Protein AF-A0A7S0KQ51-F1 (afdb_monomer)

Nearest PDB structures (foldseek):
  7w9t-assembly1_A  TM=5.229E-01  e=3.421E-06  Homo sapiens
  7w9k-assembly1_A  TM=4.563E-01  e=2.219E-06  Homo sapiens
  7w9l-assembly1_A  TM=5.001E-01  e=2.325E-05  Homo sapiens
  7w9p-assembly1_A  TM=4.535E-01  e=1.707E-05  Homo sapiens
  7w9m-assembly1_A  TM=4.329E-01  e=9.784E-06  Homo sapiens

Sequence (281 aa):
MWNGIMHDCMVYQKCYEIQVGPYAGTYVDGGDPLLDGLRLGEDGYEDRCTPSYIGTIAYFVLFILICGFVMLNLVIAVILDNFQSYSGNVDLPISEEDFTHFALEWGRIDRTGSYYIAVEKLPKLLKRLSAPLGVKNLPKGMIKRSLILTLFTCNVTVEEGKVHFSSVLKALAARLDGIEPPPDPPIRRKRRGSVGSVISEAEEEELFGPLGEEDKVKHLFAAIHVQSAWRRKEAMRQVQLAKIRARKHKGNKVSEDAERRLLKSTSMTSDRSSASHASSA

Mean predicted aligned error: 17.67 Å

InterPro domains:
  IPR005821 Ion transport domain [PF00520] (40-86)
  IPR050599 Voltage-dependent calcium channel alpha-1 subunit [PTHR45628] (2-277)

pLDDT: mean 77.87, std 17.61, range [32.59, 96.31]

Solvent-accessible surface area (backbone atoms only — not comparable to full-atom values): 16512 Å² total; per-residue (Å²): 113,68,69,55,56,54,52,72,54,53,32,79,65,45,26,36,34,28,70,46,75,99,56,44,80,41,61,37,49,94,86,41,76,89,53,67,93,53,41,79,71,76,79,19,29,40,85,64,50,40,95,41,61,67,57,47,53,51,49,55,53,50,49,51,52,52,52,48,49,54,51,49,52,50,50,50,50,55,49,48,54,51,46,50,61,54,44,67,72,66,78,53,94,64,55,75,66,53,56,53,50,49,54,54,57,46,42,73,74,33,78,80,72,73,54,52,43,52,53,84,49,48,69,60,49,34,49,70,30,47,64,83,78,24,36,48,75,49,61,78,88,46,31,64,59,52,51,49,52,49,44,56,68,29,76,28,67,41,60,94,62,21,35,46,52,67,49,51,53,50,31,48,51,32,62,70,70,69,52,73,73,78,75,77,75,77,82,75,79,76,71,91,74,80,89,88,82,86,84,54,89,74,53,64,72,64,70,77,66,83,86,71,87,77,49,33,44,24,58,56,53,48,50,53,51,53,51,53,52,50,54,50,52,50,52,51,49,51,52,50,51,50,52,52,51,52,52,50,52,54,50,52,51,53,52,54,54,50,51,51,52,53,55,55,54,56,51,60,56,51,60,60,64,67,64,74,76,79,84,86,131

Foldseek 3Di:
DLVVVLVLLQDAAQQKAFCDDPRHRGGHHPPPPQQPPADEPPRGIDGRHRPDNVVSVCVSVVVCVVVVVVVVVVVVVVVVVVCCVVCLVPQAQAHPVQVVQLVVLVCVQVVPPPQKDQLVCVLVSQCSGDPPLHQVPPDPVCRVVVSLVLLQQQFFFQDPRMTGNVSSVVSSRCVRNVNDDPPDPPPPPPDDDDDDDDDDPVCVVVVPDDDDPGDTSNNVSVCVVVVVVVVVVVVVVVVVVVVVVVVVVVVVVVVVVVVVVVVVVVVVVVVVVVVVPPPDD

Radius of gyration: 50.41 Å; Cα contacts (8 Å, |Δi|>4): 213; chains: 1; bounding box: 96×51×181 Å

Organism: Micromonas pusilla (NCBI:txid38833)

Secondary structure (DSSP, 8-state):
-HHHHHHHT---SS-EEE-SSTTTT-EE-TT-GGGTTPPBTTTSEEE---S-HHHHHHHHHHHHHHHHHHHHHHHHHHHHHHHHHHHTTTS-SS-HHHHHHHHHHHHTT-TT--SEEEGGGHHHHHHHSPTTTSSTTS-HHHHHHHHHHHHHH---B-BTTEEEHHHHHHHHHHHHTT-PPPPPPP--------------TTSSSSTT-------BHHHHHHHHHHHHHHHHHHHHHHHHHHHHHHHHHHHHHHHHHHHHHHHHHHHHHHHHHHGGGS---

Structure (mmCIF, N/CA/C/O backbone):
data_AF-A0A7S0KQ51-F1
#
_entry.id   AF-A0A7S0KQ51-F1
#
loop_
_atom_site.group_PDB
_atom_site.id
_atom_site.type_symbol
_atom_site.label_atom_id
_atom_site.label_alt_id
_atom_site.label_comp_id
_atom_site.label_asym_id
_atom_site.label_entity_id
_atom_site.label_seq_id
_atom_site.pdbx_PDB_ins_code
_atom_site.Cartn_x
_atom_site.Cartn_y
_atom_site.Cartn_z
_atom_site.occupancy
_atom_site.B_iso_or_equiv
_atom_site.auth_seq_id
_atom_site.auth_comp_id
_atom_site.auth_asym_id
_atom_site.auth_atom_id
_atom_site.pdbx_PDB_model_num
ATOM 1 N N . MET A 1 1 ? 34.271 -3.424 -25.958 1.00 73.12 1 MET A N 1
ATOM 2 C CA . MET A 1 1 ? 33.718 -4.025 -27.191 1.00 73.12 1 MET A CA 1
ATOM 3 C C . MET A 1 1 ? 32.997 -2.986 -28.058 1.00 73.12 1 MET A C 1
ATOM 5 O O . MET A 1 1 ? 33.343 -2.893 -29.222 1.00 73.12 1 MET A O 1
ATOM 9 N N . TRP A 1 2 ? 32.113 -2.130 -27.512 1.00 82.25 2 TRP A N 1
ATOM 10 C CA . TRP A 1 2 ? 31.422 -1.076 -28.293 1.00 82.25 2 TRP A CA 1
ATOM 11 C C . TRP A 1 2 ? 32.352 -0.013 -28.916 1.00 82.25 2 TRP A C 1
ATOM 13 O O . TRP A 1 2 ? 32.151 0.363 -30.063 1.00 82.25 2 TRP A O 1
ATOM 23 N N . ASN A 1 3 ? 33.411 0.401 -28.204 1.00 84.56 3 ASN A N 1
ATOM 24 C CA . ASN A 1 3 ? 34.424 1.328 -28.734 1.00 84.56 3 ASN A CA 1
ATOM 25 C C . ASN A 1 3 ? 35.125 0.801 -29.994 1.00 84.56 3 ASN A C 1
ATOM 27 O O . ASN A 1 3 ? 35.480 1.597 -30.852 1.00 84.56 3 ASN A O 1
ATOM 31 N N . GLY A 1 4 ? 35.328 -0.520 -30.095 1.00 87.06 4 GLY A N 1
ATOM 32 C CA . GLY A 1 4 ? 35.954 -1.140 -31.267 1.00 87.06 4 GLY A CA 1
ATOM 33 C C . GLY A 1 4 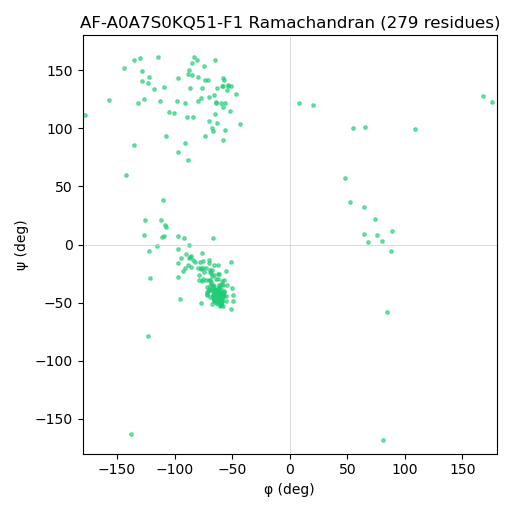? 35.048 -1.022 -32.485 1.00 87.06 4 GLY A C 1
ATOM 34 O O . GLY A 1 4 ? 35.443 -0.434 -33.476 1.00 87.06 4 GLY A O 1
ATOM 35 N N . ILE A 1 5 ? 33.785 -1.430 -32.341 1.00 87.56 5 ILE A N 1
ATOM 36 C CA . ILE A 1 5 ? 32.778 -1.316 -33.406 1.00 87.56 5 ILE A CA 1
ATOM 37 C C . ILE A 1 5 ? 32.580 0.145 -33.829 1.00 87.56 5 ILE A C 1
ATOM 39 O O . ILE A 1 5 ? 32.500 0.436 -35.015 1.00 87.56 5 ILE A O 1
ATOM 43 N N . MET A 1 6 ? 32.538 1.082 -32.877 1.00 87.94 6 MET A N 1
ATOM 44 C CA . MET A 1 6 ? 32.454 2.507 -33.204 1.00 87.94 6 MET A CA 1
ATOM 45 C C . MET A 1 6 ? 33.661 2.952 -34.041 1.00 87.94 6 MET A C 1
ATOM 47 O O . MET A 1 6 ? 33.483 3.679 -35.008 1.00 87.94 6 MET A O 1
ATOM 51 N N . HIS A 1 7 ? 34.872 2.511 -33.695 1.00 85.75 7 HIS A N 1
ATOM 52 C CA . HIS A 1 7 ? 36.087 2.852 -34.432 1.00 85.75 7 HIS A CA 1
ATOM 53 C C . HIS A 1 7 ? 36.130 2.206 -35.826 1.00 85.75 7 HIS A C 1
ATOM 55 O O . HIS A 1 7 ? 36.500 2.873 -36.789 1.00 85.75 7 HIS A O 1
ATOM 61 N N . ASP A 1 8 ? 35.676 0.959 -35.947 1.00 86.56 8 ASP A N 1
ATOM 62 C CA . ASP A 1 8 ? 35.568 0.234 -37.219 1.00 86.56 8 ASP A CA 1
ATOM 63 C C . ASP A 1 8 ? 34.499 0.848 -38.140 1.00 86.56 8 ASP A C 1
ATOM 65 O O . ASP A 1 8 ? 34.602 0.777 -39.360 1.00 86.56 8 ASP A O 1
ATOM 69 N N . CYS A 1 9 ? 33.484 1.506 -37.571 1.00 87.12 9 CYS A N 1
ATOM 70 C CA . CYS A 1 9 ? 32.482 2.263 -38.320 1.00 87.12 9 CYS A CA 1
ATOM 71 C C . CYS A 1 9 ? 32.881 3.727 -38.590 1.00 87.12 9 CYS A C 1
ATOM 73 O O . CYS A 1 9 ? 32.103 4.445 -39.214 1.00 87.12 9 CYS A O 1
ATOM 75 N N . MET A 1 10 ? 34.049 4.197 -38.134 1.00 85.69 10 MET A N 1
ATOM 76 C CA . MET A 1 10 ? 34.548 5.572 -38.319 1.00 85.69 10 MET A CA 1
ATOM 77 C C . MET A 1 10 ? 35.743 5.630 -39.287 1.00 85.69 10 MET A C 1
ATOM 79 O O . MET A 1 10 ? 36.685 6.397 -39.079 1.00 85.69 10 MET A O 1
ATOM 83 N N . VAL A 1 11 ? 35.725 4.830 -40.353 1.00 86.75 11 VAL A N 1
ATOM 84 C CA . VAL A 1 11 ? 36.795 4.808 -41.357 1.00 86.75 11 VAL A CA 1
ATOM 85 C C . VAL A 1 11 ? 36.487 5.830 -42.454 1.00 86.75 11 VAL A C 1
ATOM 87 O O . VAL A 1 11 ? 35.564 5.668 -43.246 1.00 86.75 11 VAL A O 1
ATOM 90 N N . TYR A 1 12 ? 37.267 6.911 -42.488 1.00 84.00 12 TYR A N 1
ATOM 91 C CA . TYR A 1 12 ? 37.133 8.005 -43.466 1.00 84.00 12 TYR A CA 1
ATOM 92 C C . TYR A 1 12 ? 38.409 8.253 -44.283 1.00 84.00 12 TYR A C 1
ATOM 94 O O . TYR A 1 12 ? 38.409 9.085 -45.185 1.00 84.00 12 TYR A O 1
ATOM 102 N N . GLN A 1 13 ? 39.495 7.553 -43.954 1.00 86.44 13 GLN A N 1
ATOM 103 C CA . GLN A 1 13 ? 40.743 7.534 -44.715 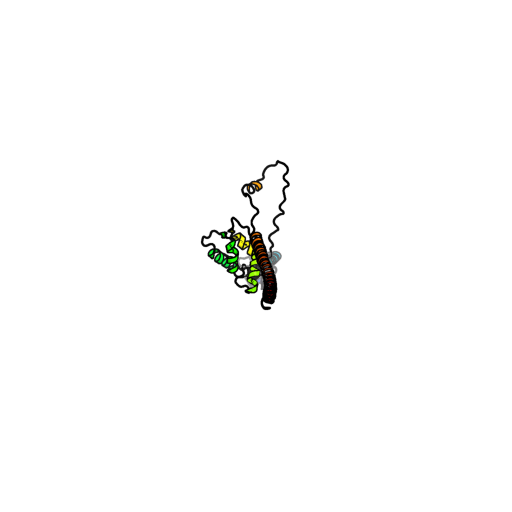1.00 86.44 13 GLN A CA 1
ATOM 104 C C . GLN A 1 13 ? 41.036 6.097 -45.106 1.00 86.44 13 GLN A C 1
ATOM 106 O O . GLN A 1 13 ? 40.773 5.189 -44.317 1.00 86.44 13 GLN A O 1
ATOM 111 N N . LYS A 1 14 ? 41.600 5.907 -46.296 1.00 88.75 14 LYS A N 1
ATOM 112 C CA . LYS A 1 14 ? 41.933 4.605 -46.874 1.00 88.75 14 LYS A CA 1
ATOM 113 C C . LYS A 1 14 ? 40.757 3.642 -46.762 1.00 88.75 14 LYS A C 1
ATOM 115 O O . LYS A 1 14 ? 40.842 2.607 -46.114 1.00 88.75 14 LYS A O 1
ATOM 120 N N . CYS A 1 15 ? 39.625 4.045 -47.321 1.00 89.69 15 CYS A N 1
ATOM 121 C CA . CYS A 1 15 ? 38.361 3.326 -47.189 1.00 89.69 15 CYS A CA 1
ATOM 122 C C . CYS A 1 15 ? 37.835 2.759 -48.510 1.00 89.69 15 CYS A C 1
ATOM 124 O O . CYS A 1 15 ? 36.827 2.059 -48.503 1.00 89.69 15 CYS A O 1
ATOM 126 N N . TYR A 1 16 ? 38.537 2.992 -49.620 1.00 91.19 16 TYR A N 1
ATOM 127 C CA . TYR A 1 16 ? 38.273 2.305 -50.878 1.00 91.19 16 TYR A CA 1
ATOM 128 C C . TYR A 1 16 ? 39.133 1.047 -50.959 1.00 91.19 16 TYR A C 1
ATOM 130 O O . TYR A 1 16 ? 40.360 1.131 -50.884 1.00 91.19 16 TYR A O 1
ATOM 138 N N . GLU A 1 17 ? 38.494 -0.110 -51.099 1.00 92.19 17 GLU A N 1
ATOM 139 C CA . GLU A 1 17 ? 39.169 -1.404 -51.207 1.00 92.19 17 GLU A CA 1
ATOM 140 C C . GLU A 1 17 ? 39.285 -1.816 -52.674 1.00 92.19 17 GLU A C 1
ATOM 142 O O . GLU A 1 17 ? 38.276 -1.936 -53.371 1.00 92.19 17 GLU A O 1
ATOM 147 N N . ILE A 1 18 ? 40.505 -2.068 -53.148 1.00 91.69 18 ILE A N 1
ATOM 148 C CA . ILE A 1 18 ? 40.739 -2.577 -54.504 1.00 91.69 18 ILE A CA 1
ATOM 149 C C . ILE A 1 18 ? 40.415 -4.075 -54.535 1.00 91.69 18 ILE A C 1
ATOM 151 O O . ILE A 1 18 ? 40.974 -4.845 -53.756 1.00 91.69 18 ILE A O 1
ATOM 155 N N . GLN A 1 19 ? 39.547 -4.505 -55.453 1.00 91.75 19 GLN A N 1
ATOM 156 C CA . GLN A 1 19 ? 39.079 -5.898 -55.533 1.00 91.75 19 GLN A CA 1
ATOM 157 C C . GLN A 1 19 ? 39.848 -6.745 -56.561 1.00 91.75 19 GLN A C 1
ATOM 159 O O . GLN A 1 19 ? 39.779 -7.972 -56.528 1.00 91.75 19 GLN A O 1
ATOM 164 N N . VAL A 1 20 ? 40.599 -6.118 -57.475 1.00 87.25 20 VAL A N 1
ATOM 165 C CA . VAL A 1 20 ? 41.242 -6.806 -58.609 1.00 87.25 20 VAL A CA 1
ATOM 166 C C . VAL A 1 20 ? 42.693 -6.380 -58.839 1.00 87.25 20 VAL A C 1
ATOM 168 O O . VAL A 1 20 ? 43.126 -5.295 -58.460 1.00 87.25 20 VAL A O 1
ATOM 171 N N . GLY A 1 21 ? 43.454 -7.238 -59.521 1.00 86.31 21 GLY A N 1
ATOM 172 C CA . GLY A 1 21 ? 44.831 -6.951 -59.924 1.00 86.31 21 GLY A CA 1
ATOM 173 C C . GLY A 1 21 ? 45.874 -7.162 -58.813 1.00 86.31 21 GLY A C 1
ATOM 174 O O . GLY A 1 21 ? 45.585 -7.770 -57.784 1.00 86.31 21 GLY A O 1
ATOM 175 N N . PRO A 1 22 ? 47.120 -6.694 -59.016 1.00 87.19 22 PRO A N 1
ATOM 176 C CA . PRO A 1 22 ? 48.239 -6.941 -58.097 1.00 87.19 22 PRO A CA 1
ATOM 177 C C . PRO A 1 22 ? 48.122 -6.204 -56.752 1.00 87.19 22 PRO A C 1
ATOM 179 O O . PRO A 1 22 ? 48.860 -6.522 -55.824 1.00 87.19 22 PRO A O 1
ATOM 182 N N . TYR A 1 23 ? 47.203 -5.240 -56.648 1.00 87.62 23 TYR A N 1
ATOM 183 C CA . TYR A 1 23 ? 46.934 -4.447 -55.445 1.00 87.62 23 TYR A CA 1
ATOM 184 C C . TYR A 1 23 ? 45.607 -4.835 -54.768 1.00 87.62 23 TYR A C 1
ATOM 186 O O . TYR A 1 23 ? 45.107 -4.095 -53.922 1.00 87.62 23 TYR A O 1
ATOM 194 N N . ALA A 1 24 ? 45.020 -5.982 -55.124 1.00 90.00 24 ALA A N 1
ATOM 195 C CA . ALA A 1 24 ? 43.788 -6.459 -54.504 1.00 90.00 24 ALA A CA 1
ATOM 196 C C . ALA A 1 24 ? 43.939 -6.623 -52.976 1.00 90.00 24 ALA A C 1
ATOM 198 O O . ALA A 1 24 ? 44.954 -7.127 -52.491 1.00 90.00 24 ALA A O 1
ATOM 199 N N . GLY A 1 25 ? 42.931 -6.179 -52.222 1.00 87.56 25 GLY A N 1
ATOM 200 C CA . GLY A 1 25 ? 42.922 -6.154 -50.755 1.00 87.56 25 GLY A CA 1
ATOM 201 C C . GLY A 1 25 ? 43.670 -4.973 -50.127 1.00 87.56 25 GLY A C 1
ATOM 202 O O . GLY A 1 25 ? 43.779 -4.897 -48.902 1.00 87.56 25 GLY A O 1
ATOM 203 N N . THR A 1 26 ? 44.205 -4.049 -50.933 1.00 91.31 26 THR A N 1
ATOM 204 C CA . THR A 1 26 ? 44.766 -2.791 -50.424 1.00 91.31 26 THR A CA 1
ATOM 205 C C . THR A 1 26 ? 43.692 -1.712 -50.309 1.00 91.31 26 THR A C 1
ATOM 207 O O . THR A 1 26 ? 42.712 -1.694 -51.056 1.00 91.31 26 THR A O 1
ATOM 210 N N . TYR A 1 27 ? 43.902 -0.815 -49.348 1.00 92.25 27 TYR A N 1
ATOM 211 C CA . TYR A 1 27 ? 42.983 0.256 -48.989 1.00 92.25 27 TYR A CA 1
ATOM 212 C C . TYR A 1 27 ? 43.601 1.610 -49.334 1.00 92.25 27 TYR A C 1
ATOM 214 O O . TYR A 1 27 ? 44.698 1.933 -48.861 1.00 92.25 27 TYR A O 1
ATOM 222 N N . VAL A 1 28 ? 42.895 2.399 -50.140 1.00 91.88 28 VAL A N 1
ATOM 223 C CA . VAL A 1 28 ? 43.375 3.677 -50.687 1.00 91.88 28 VAL A CA 1
ATOM 224 C C . VAL A 1 28 ? 42.365 4.805 -50.465 1.00 91.88 28 VAL A C 1
ATOM 226 O O . VAL A 1 28 ? 41.195 4.570 -50.142 1.00 91.88 28 VAL A O 1
ATOM 229 N N . ASP A 1 29 ? 42.843 6.046 -50.546 1.00 91.12 29 ASP A N 1
ATOM 230 C CA . ASP A 1 29 ? 42.017 7.245 -50.394 1.00 91.12 29 ASP A CA 1
ATOM 231 C C . ASP A 1 29 ? 41.257 7.573 -51.691 1.00 91.12 29 ASP A C 1
ATOM 233 O O . ASP A 1 29 ? 41.636 7.164 -52.790 1.00 91.12 29 ASP A O 1
ATOM 237 N N . GLY A 1 30 ? 40.168 8.334 -51.572 1.00 87.00 30 GLY A N 1
ATOM 238 C CA . GLY A 1 30 ? 39.408 8.785 -52.738 1.00 87.00 30 GLY A CA 1
ATOM 239 C C . GLY A 1 30 ? 40.247 9.713 -53.615 1.00 87.00 30 GLY A C 1
ATOM 240 O O . GLY A 1 30 ? 40.716 10.747 -53.143 1.00 87.00 30 GLY A O 1
ATOM 241 N N . GLY A 1 31 ? 40.415 9.354 -54.890 1.00 84.62 31 GLY A N 1
ATOM 242 C CA . GLY A 1 31 ? 41.252 10.096 -55.840 1.00 84.62 31 GLY A CA 1
ATOM 243 C C . GLY A 1 31 ? 42.723 9.667 -55.873 1.00 84.62 31 GLY A C 1
ATOM 244 O O . GLY A 1 31 ? 43.537 10.372 -56.467 1.00 84.62 31 GLY A O 1
ATOM 245 N N . ASP A 1 32 ? 43.078 8.541 -55.247 1.00 89.81 32 ASP A N 1
ATOM 246 C CA . ASP A 1 32 ? 44.392 7.920 -55.425 1.00 89.81 32 ASP A CA 1
ATOM 247 C C . ASP A 1 32 ? 44.588 7.481 -56.896 1.00 89.81 32 ASP A C 1
ATOM 249 O O . ASP A 1 32 ? 43.682 6.854 -57.454 1.00 89.81 32 ASP A O 1
ATOM 253 N N . PRO A 1 33 ? 45.747 7.752 -57.534 1.00 89.62 33 PRO A N 1
ATOM 254 C CA . PRO A 1 33 ? 46.039 7.302 -58.899 1.00 89.62 33 PRO A CA 1
ATOM 255 C C . PRO A 1 33 ? 45.903 5.787 -59.111 1.00 89.62 33 PRO A C 1
ATOM 257 O O . PRO A 1 33 ? 45.702 5.337 -60.235 1.00 89.62 33 PRO A O 1
ATOM 260 N N . LEU A 1 34 ? 46.002 4.980 -58.050 1.00 86.56 34 LEU A N 1
ATOM 261 C CA . LEU A 1 34 ? 45.767 3.532 -58.109 1.00 86.56 34 LEU A CA 1
ATOM 262 C C . LEU A 1 34 ? 44.311 3.164 -58.440 1.00 86.56 34 LEU A C 1
ATOM 264 O O . LEU A 1 34 ? 44.053 2.032 -58.848 1.00 86.56 34 LEU A O 1
ATOM 268 N N . LEU A 1 35 ? 43.370 4.098 -58.276 1.00 86.25 35 LEU A N 1
ATOM 269 C CA . LEU A 1 35 ? 41.965 3.936 -58.655 1.00 86.25 35 LEU A CA 1
ATOM 270 C C . LEU A 1 35 ? 41.698 4.322 -60.120 1.00 86.25 35 LEU A C 1
ATOM 272 O O . LEU A 1 35 ? 40.623 4.012 -60.641 1.00 86.25 35 LEU A O 1
ATOM 276 N N . ASP A 1 36 ? 42.650 4.967 -60.806 1.00 87.50 36 ASP A N 1
ATOM 277 C CA . ASP A 1 36 ? 42.464 5.416 -62.186 1.00 87.50 36 ASP A CA 1
ATOM 278 C C . ASP A 1 36 ? 42.266 4.223 -63.134 1.00 87.50 36 ASP A C 1
ATOM 280 O O . ASP A 1 36 ? 43.106 3.332 -63.265 1.00 87.50 36 ASP A O 1
ATOM 284 N N . GLY A 1 37 ? 41.129 4.213 -63.832 1.00 83.25 37 GLY A N 1
ATOM 285 C CA . GLY A 1 37 ? 40.758 3.147 -64.767 1.00 83.25 37 GLY A CA 1
ATOM 286 C C . GLY A 1 37 ? 40.014 1.960 -64.141 1.00 83.25 37 GLY A C 1
ATOM 287 O O . GLY A 1 37 ? 39.524 1.115 -64.892 1.00 83.25 37 GLY A O 1
ATOM 288 N N . LEU A 1 38 ? 39.860 1.911 -62.812 1.00 84.88 38 LEU A N 1
ATOM 289 C CA . LEU A 1 38 ? 39.004 0.940 -62.122 1.00 84.88 38 LEU A CA 1
ATOM 290 C C . LEU A 1 38 ? 37.565 1.470 -61.989 1.00 84.88 38 LEU A C 1
ATOM 292 O O . LEU A 1 38 ? 37.332 2.671 -61.857 1.00 84.88 38 LEU A O 1
ATOM 296 N N . ARG A 1 39 ? 36.575 0.569 -62.033 1.00 84.25 39 ARG A N 1
ATOM 297 C CA . ARG A 1 39 ? 35.151 0.905 -61.853 1.00 84.25 39 ARG A CA 1
ATOM 298 C C . ARG A 1 39 ? 34.696 0.652 -60.415 1.00 84.25 39 ARG A C 1
ATOM 300 O O . ARG A 1 39 ? 35.103 -0.326 -59.795 1.00 84.25 39 ARG A O 1
ATOM 307 N N . LEU A 1 40 ? 33.823 1.519 -59.905 1.00 84.31 40 LEU A N 1
ATOM 308 C CA . LEU A 1 40 ? 33.194 1.338 -58.598 1.00 84.31 40 LEU A CA 1
ATOM 309 C C . LEU A 1 40 ? 32.192 0.167 -58.652 1.00 84.31 40 LEU A C 1
ATOM 311 O O . LEU A 1 40 ? 31.293 0.166 -59.493 1.00 84.31 40 LEU A O 1
ATOM 315 N N . GLY A 1 41 ? 32.327 -0.799 -57.743 1.00 79.31 41 GLY A N 1
ATOM 316 C CA . GLY A 1 41 ? 31.378 -1.901 -57.537 1.00 79.31 41 GLY A CA 1
ATOM 317 C C . GLY A 1 41 ? 31.567 -3.119 -58.451 1.00 79.31 41 GLY A C 1
ATOM 318 O O . GLY A 1 41 ? 31.778 -4.217 -57.947 1.00 79.31 41 GLY A O 1
ATOM 319 N N . GLU A 1 42 ? 31.506 -2.952 -59.774 1.00 70.31 42 GLU A N 1
ATOM 320 C CA . GLU A 1 42 ? 31.661 -4.058 -60.742 1.00 70.31 42 GLU A CA 1
ATOM 321 C C . GLU A 1 42 ? 33.133 -4.222 -61.156 1.00 70.31 42 GLU A C 1
ATOM 323 O O . GLU A 1 42 ? 33.593 -3.656 -62.149 1.00 70.31 42 GLU A O 1
ATOM 328 N N . ASP A 1 43 ? 33.864 -5.008 -60.362 1.00 71.31 43 ASP A N 1
ATOM 329 C CA . ASP A 1 43 ? 35.192 -5.563 -60.669 1.00 71.31 43 ASP A CA 1
ATOM 330 C C . ASP A 1 43 ? 36.379 -4.584 -60.611 1.00 71.31 43 ASP A C 1
ATOM 332 O O . ASP A 1 43 ? 37.420 -4.839 -61.212 1.00 71.31 43 ASP A O 1
ATOM 336 N N . GLY A 1 44 ? 36.265 -3.467 -59.886 1.00 85.19 44 GLY A N 1
ATOM 337 C CA . GLY A 1 44 ? 37.370 -2.520 -59.685 1.00 85.19 44 GLY A CA 1
ATOM 338 C C . GLY A 1 44 ? 37.693 -2.271 -58.216 1.00 85.19 44 GLY A C 1
ATOM 339 O O . GLY A 1 44 ? 38.662 -2.815 -57.682 1.00 85.19 44 GLY A O 1
ATOM 340 N N . TYR A 1 45 ? 36.886 -1.436 -57.565 1.00 89.25 45 TYR A N 1
ATOM 341 C CA . TYR A 1 45 ? 37.041 -1.104 -56.149 1.00 89.25 45 TYR A CA 1
ATOM 342 C C . TYR A 1 45 ? 35.686 -0.911 -55.451 1.00 89.25 45 TYR A C 1
ATOM 344 O O . TYR A 1 45 ? 34.695 -0.542 -56.085 1.00 89.25 45 TYR A O 1
ATOM 352 N N . GLU A 1 46 ? 35.638 -1.180 -54.146 1.00 90.81 46 GLU A N 1
ATOM 353 C CA . GLU A 1 46 ? 34.443 -1.062 -53.301 1.00 90.81 46 GLU A CA 1
ATOM 354 C C . GLU A 1 46 ? 34.588 0.124 -52.337 1.00 90.81 46 GLU A C 1
ATOM 356 O O . GLU A 1 46 ? 35.645 0.320 -51.734 1.00 90.81 46 GLU A O 1
ATOM 361 N N . ASP A 1 47 ? 33.528 0.921 -52.191 1.00 89.69 47 ASP A N 1
ATOM 362 C CA . ASP A 1 47 ? 33.465 2.013 -51.217 1.00 89.69 47 ASP A CA 1
ATOM 363 C C . ASP A 1 47 ? 33.042 1.464 -49.849 1.00 89.69 47 ASP A C 1
ATOM 365 O O . ASP A 1 47 ? 31.895 1.054 -49.655 1.00 89.69 47 ASP A O 1
ATOM 369 N N . ARG A 1 48 ? 33.982 1.446 -48.898 1.00 88.62 48 ARG A N 1
ATOM 370 C CA . ARG A 1 48 ? 33.731 1.116 -47.489 1.00 88.62 48 ARG A CA 1
ATOM 371 C C . ARG A 1 48 ? 33.833 2.345 -46.581 1.00 88.62 48 ARG A C 1
ATOM 373 O O . ARG A 1 48 ? 33.990 2.202 -45.368 1.00 88.62 48 ARG A O 1
ATOM 380 N N . CYS A 1 49 ? 33.779 3.552 -47.141 1.00 88.56 49 CYS A N 1
ATOM 381 C CA . CYS A 1 49 ? 33.883 4.790 -46.387 1.00 88.56 49 CYS A CA 1
ATOM 382 C C . CYS A 1 49 ? 32.629 5.046 -45.551 1.00 88.56 49 CYS A C 1
ATOM 384 O O . CYS A 1 49 ? 31.489 4.844 -45.973 1.00 88.56 49 CYS A O 1
ATOM 386 N N . THR A 1 50 ? 32.836 5.566 -44.346 1.00 89.00 50 THR A N 1
ATOM 387 C CA . THR A 1 50 ? 31.738 6.015 -43.499 1.00 89.00 50 THR A CA 1
ATOM 388 C C . THR A 1 50 ? 31.033 7.218 -44.143 1.00 89.00 50 THR A C 1
ATOM 390 O O . THR A 1 50 ? 31.689 8.226 -44.412 1.00 89.00 50 THR A O 1
ATOM 393 N N . PRO A 1 51 ? 29.693 7.204 -44.301 1.00 83.25 51 PRO A N 1
ATOM 394 C CA . PRO A 1 51 ? 28.960 8.294 -44.956 1.00 83.25 51 PRO A CA 1
ATOM 395 C C . PRO A 1 51 ? 29.056 9.630 -44.201 1.00 83.25 51 PRO A C 1
ATOM 397 O O . PRO A 1 51 ? 28.997 10.700 -44.801 1.00 83.25 51 PRO A O 1
ATOM 400 N N . SER A 1 52 ? 29.203 9.590 -42.872 1.00 87.88 52 SER A N 1
ATOM 401 C CA . SER A 1 52 ? 29.533 10.755 -42.046 1.00 87.88 52 SER A CA 1
ATOM 402 C C . SER A 1 52 ? 30.163 10.325 -40.723 1.00 87.88 52 SER A C 1
ATOM 404 O O . SER A 1 52 ? 29.553 9.581 -39.945 1.00 87.88 52 SER A O 1
ATOM 406 N N . TYR A 1 53 ? 31.363 10.835 -40.429 1.00 84.12 53 TYR A N 1
ATOM 407 C CA . TYR A 1 53 ? 32.029 10.586 -39.147 1.00 84.12 53 TYR A CA 1
ATOM 408 C C . TYR A 1 53 ? 31.210 11.156 -37.976 1.00 84.12 53 TYR A C 1
ATOM 410 O O . TYR A 1 53 ? 31.011 10.485 -36.965 1.00 84.12 53 TYR A O 1
ATOM 418 N N . ILE A 1 54 ? 30.646 12.360 -38.146 1.00 88.56 54 ILE A N 1
ATOM 419 C CA . ILE A 1 54 ? 29.802 13.016 -37.136 1.00 88.56 54 ILE A CA 1
ATOM 420 C C . ILE A 1 54 ? 28.515 12.215 -36.924 1.00 88.56 54 ILE A C 1
ATOM 422 O O . ILE A 1 54 ? 28.114 11.988 -35.784 1.00 88.56 54 ILE A O 1
ATOM 426 N N . GLY A 1 55 ? 27.884 11.762 -38.014 1.00 89.88 55 GLY A N 1
ATOM 427 C CA . GLY A 1 55 ? 26.647 10.980 -37.956 1.00 89.88 55 GLY A CA 1
ATOM 428 C C . GLY A 1 55 ? 26.825 9.657 -37.214 1.00 89.88 55 GLY A C 1
ATOM 429 O O . GLY A 1 55 ? 25.987 9.291 -36.393 1.00 89.88 55 GLY A O 1
ATOM 430 N N . THR A 1 56 ? 27.956 8.986 -37.431 1.00 90.31 56 THR A N 1
ATOM 431 C CA . THR A 1 56 ? 28.283 7.727 -36.750 1.00 90.31 56 THR A CA 1
ATOM 432 C C . THR A 1 56 ? 28.494 7.942 -35.253 1.00 90.31 56 THR A C 1
ATOM 434 O O . THR A 1 56 ? 27.902 7.229 -34.443 1.00 90.31 56 THR A O 1
ATOM 437 N N . ILE A 1 57 ? 29.252 8.972 -34.863 1.00 89.56 57 ILE A N 1
ATOM 438 C CA . ILE A 1 57 ? 29.446 9.323 -33.447 1.00 89.56 57 ILE A CA 1
ATOM 439 C C . ILE A 1 57 ? 28.099 9.635 -32.784 1.00 89.56 57 ILE A C 1
ATOM 441 O O . ILE A 1 57 ? 27.787 9.089 -31.726 1.00 89.56 57 ILE A O 1
ATOM 445 N N . ALA A 1 58 ? 27.278 10.477 -33.417 1.00 91.88 58 ALA A N 1
ATOM 446 C CA . ALA A 1 58 ? 25.970 10.852 -32.893 1.00 91.88 58 ALA A CA 1
ATOM 447 C C . ALA A 1 58 ? 25.043 9.636 -32.733 1.00 91.88 58 ALA A C 1
ATOM 449 O O . ALA A 1 58 ? 24.374 9.517 -31.707 1.00 91.88 58 ALA A O 1
ATOM 450 N N . TYR A 1 59 ? 25.046 8.712 -33.699 1.00 92.12 59 TYR A N 1
ATOM 451 C CA . TYR A 1 59 ? 24.278 7.469 -33.637 1.00 92.12 59 TYR A CA 1
ATOM 452 C C . TYR A 1 59 ? 24.672 6.609 -32.432 1.00 92.12 59 TYR A C 1
ATOM 454 O O . TYR A 1 59 ? 23.804 6.238 -31.642 1.00 92.12 59 TYR A O 1
ATOM 462 N N . PHE A 1 60 ? 25.966 6.331 -32.242 1.00 91.50 60 PHE A N 1
ATOM 463 C CA . PHE A 1 60 ? 26.426 5.494 -31.129 1.00 91.50 60 PHE A CA 1
ATOM 464 C C . PHE A 1 60 ? 26.178 6.149 -29.767 1.00 91.50 60 PHE A C 1
ATOM 466 O O . PHE A 1 60 ? 25.730 5.476 -28.837 1.00 91.50 60 PHE A O 1
ATOM 473 N N . VAL A 1 61 ? 26.409 7.459 -29.643 1.00 92.44 61 VAL A N 1
ATOM 474 C CA . VAL A 1 61 ? 26.136 8.196 -28.401 1.00 92.44 61 VAL A CA 1
ATOM 475 C C . VAL A 1 61 ? 24.643 8.176 -28.079 1.00 92.44 61 VAL A C 1
ATOM 477 O O . VAL A 1 61 ? 24.264 7.827 -26.961 1.00 92.44 61 VAL A O 1
ATOM 480 N N . LEU A 1 62 ? 23.783 8.487 -29.053 1.00 95.12 62 LEU A N 1
ATOM 481 C CA . LEU A 1 62 ? 22.334 8.471 -28.865 1.00 95.12 62 LEU A CA 1
ATOM 482 C C . LEU A 1 62 ? 21.830 7.066 -28.517 1.00 95.12 62 LEU A C 1
ATOM 484 O O . LEU A 1 62 ? 21.016 6.914 -27.611 1.00 95.12 62 LEU A O 1
ATOM 488 N N . PHE A 1 63 ? 22.347 6.039 -29.189 1.00 94.00 63 PHE A N 1
ATOM 489 C CA . PHE A 1 63 ? 22.006 4.649 -28.915 1.00 94.00 63 PHE A CA 1
ATOM 490 C C . PHE A 1 63 ? 22.340 4.253 -27.471 1.00 94.00 63 PHE A C 1
ATOM 492 O O . PHE A 1 63 ? 21.494 3.678 -26.787 1.00 94.00 63 PHE A O 1
ATOM 499 N N . ILE A 1 64 ? 23.530 4.610 -26.975 1.00 93.19 64 ILE A N 1
ATOM 500 C CA . ILE A 1 64 ? 23.935 4.336 -25.587 1.00 93.19 64 ILE A CA 1
ATOM 501 C C . ILE A 1 64 ? 23.048 5.095 -24.597 1.00 93.19 64 ILE A C 1
ATOM 503 O O . ILE A 1 64 ? 22.626 4.515 -23.598 1.00 93.19 64 ILE A O 1
ATOM 507 N N . LEU A 1 65 ? 22.730 6.364 -24.871 1.00 95.44 65 LEU A N 1
ATOM 508 C CA . LEU A 1 65 ? 21.866 7.166 -24.003 1.00 95.44 65 LEU A CA 1
ATOM 509 C C . LEU A 1 65 ? 20.436 6.618 -23.943 1.00 95.44 65 LEU A C 1
ATOM 511 O O . LEU A 1 65 ? 19.889 6.479 -22.851 1.00 95.44 65 LEU A O 1
ATOM 515 N N . ILE A 1 66 ? 19.844 6.260 -25.085 1.00 96.19 66 ILE A N 1
ATOM 516 C CA . ILE A 1 66 ? 18.493 5.686 -25.147 1.00 96.19 66 ILE A CA 1
ATOM 517 C C . ILE A 1 66 ? 18.465 4.315 -24.468 1.00 96.19 66 ILE A C 1
ATOM 519 O O . ILE A 1 66 ? 17.599 4.072 -23.629 1.00 96.19 66 ILE A O 1
ATOM 523 N N . CYS A 1 67 ? 19.420 3.431 -24.773 1.00 95.81 67 CYS A N 1
ATOM 524 C CA . CYS A 1 67 ? 19.502 2.121 -24.125 1.00 95.81 67 CYS A CA 1
ATOM 525 C C . CYS A 1 67 ? 19.708 2.262 -22.614 1.00 95.81 67 CYS A C 1
ATOM 527 O O . CYS A 1 67 ? 19.055 1.568 -21.840 1.00 95.81 67 CYS A O 1
ATOM 529 N N . GLY A 1 68 ? 20.565 3.192 -22.185 1.00 95.75 68 GLY A N 1
ATOM 530 C CA . GLY A 1 68 ? 20.780 3.510 -20.777 1.00 95.75 68 GLY A CA 1
ATOM 531 C C . GLY A 1 68 ? 19.512 4.020 -20.096 1.00 95.75 68 GLY A C 1
ATOM 532 O O . GLY A 1 68 ? 19.186 3.557 -19.009 1.00 95.75 68 GLY A O 1
ATOM 533 N N . PHE A 1 69 ? 18.757 4.908 -20.746 1.00 95.88 69 PHE A N 1
ATOM 534 C CA . PHE A 1 69 ? 17.483 5.413 -20.235 1.00 95.88 69 PHE A CA 1
ATOM 535 C C . PHE A 1 69 ? 16.436 4.304 -20.097 1.00 95.88 69 PHE A C 1
ATOM 537 O O . PHE A 1 69 ? 15.803 4.182 -19.051 1.00 95.88 69 PHE A O 1
ATOM 544 N N . VAL A 1 70 ? 16.282 3.454 -21.116 1.00 96.31 70 VAL A N 1
ATOM 545 C CA . VAL A 1 70 ? 15.361 2.308 -21.069 1.00 96.31 70 VAL A CA 1
ATOM 546 C C . VAL A 1 70 ? 15.758 1.337 -19.957 1.00 96.31 70 VAL A C 1
ATOM 548 O O . VAL A 1 70 ? 14.906 0.942 -19.164 1.00 96.31 70 VAL A O 1
ATOM 551 N N . MET A 1 71 ? 17.046 0.999 -19.845 1.00 96.25 71 MET A N 1
ATOM 552 C CA . MET A 1 71 ? 17.554 0.126 -18.783 1.00 96.25 71 MET A CA 1
ATOM 553 C C . MET A 1 71 ? 17.358 0.737 -17.396 1.00 96.25 71 MET A C 1
ATOM 555 O O . MET A 1 71 ? 16.954 0.034 -16.477 1.00 96.25 71 MET A O 1
ATOM 559 N N . LEU A 1 72 ? 17.596 2.039 -17.235 1.00 95.75 72 LEU A N 1
ATOM 560 C CA . LEU A 1 72 ? 17.375 2.746 -15.976 1.00 95.75 72 LEU A CA 1
ATOM 561 C C . LEU A 1 72 ? 15.895 2.734 -15.592 1.00 95.75 72 LEU A C 1
ATOM 563 O O . LEU A 1 72 ? 15.577 2.436 -14.447 1.00 95.75 72 LEU A O 1
ATOM 567 N N . ASN A 1 73 ? 14.989 2.987 -16.538 1.00 92.62 73 ASN A N 1
ATOM 568 C CA . ASN A 1 73 ? 13.551 2.935 -16.277 1.00 92.62 73 ASN A CA 1
ATOM 569 C C . ASN A 1 73 ? 13.080 1.523 -15.915 1.00 92.62 73 ASN A C 1
ATOM 571 O O . ASN A 1 73 ? 12.266 1.370 -15.008 1.00 92.62 73 ASN A O 1
ATOM 575 N N . LEU A 1 74 ? 13.621 0.490 -16.568 1.00 94.69 74 LEU A N 1
ATOM 576 C CA . LEU A 1 74 ? 13.366 -0.905 -16.207 1.00 94.69 74 LEU A CA 1
ATOM 577 C C . LEU A 1 74 ? 13.872 -1.200 -14.790 1.00 94.69 74 LEU A C 1
ATOM 579 O O . LEU A 1 74 ? 13.140 -1.760 -13.980 1.00 94.69 74 LEU A O 1
ATOM 583 N N . VAL A 1 75 ? 15.100 -0.792 -14.462 1.00 96.12 75 VAL A N 1
ATOM 584 C CA . VAL A 1 75 ? 15.687 -0.990 -13.129 1.00 96.12 75 VAL A CA 1
ATOM 585 C C . VAL A 1 75 ? 14.882 -0.259 -12.058 1.00 96.12 75 VAL A C 1
ATOM 587 O O . VAL A 1 75 ? 14.604 -0.853 -11.022 1.00 96.12 75 VAL A O 1
ATOM 590 N N . ILE A 1 76 ? 14.455 0.984 -12.303 1.00 94.62 76 ILE A N 1
ATOM 591 C CA . ILE A 1 76 ? 13.564 1.713 -11.392 1.00 94.62 76 ILE A CA 1
ATOM 592 C C . ILE A 1 76 ? 12.258 0.946 -11.203 1.00 94.62 76 ILE A C 1
ATOM 594 O O . ILE A 1 76 ? 11.843 0.783 -10.062 1.00 94.62 76 ILE A O 1
ATOM 598 N N . ALA A 1 77 ? 11.635 0.447 -12.274 1.00 92.50 77 ALA A N 1
ATOM 599 C CA . ALA A 1 77 ? 10.399 -0.326 -12.171 1.00 92.50 77 ALA A CA 1
ATOM 600 C C . ALA A 1 77 ? 10.586 -1.574 -11.295 1.00 92.50 77 ALA A C 1
ATOM 602 O O . ALA A 1 77 ? 9.857 -1.764 -10.329 1.00 92.50 77 ALA A O 1
ATOM 603 N N . VAL A 1 78 ? 11.638 -2.359 -11.542 1.00 92.31 78 VAL A N 1
ATOM 604 C CA . VAL A 1 78 ? 11.957 -3.546 -10.734 1.00 92.31 78 VAL A CA 1
ATOM 605 C C . VAL A 1 78 ? 12.239 -3.174 -9.279 1.00 92.31 78 VAL A C 1
ATOM 607 O O . VAL A 1 78 ? 11.786 -3.857 -8.363 1.00 92.31 78 VAL A O 1
ATOM 610 N N . ILE A 1 79 ? 12.992 -2.100 -9.040 1.00 91.25 79 ILE A N 1
ATOM 611 C CA . ILE A 1 79 ? 13.292 -1.619 -7.691 1.00 91.25 79 ILE A CA 1
ATOM 612 C C . ILE A 1 79 ? 12.010 -1.168 -6.983 1.00 91.25 79 ILE A C 1
ATOM 614 O O . ILE A 1 79 ? 11.827 -1.508 -5.819 1.00 91.25 79 ILE A O 1
ATOM 618 N N . LEU A 1 80 ? 11.115 -0.449 -7.665 1.00 88.75 80 LEU A N 1
ATOM 619 C CA . LEU A 1 80 ? 9.827 -0.025 -7.117 1.00 88.75 80 LEU A CA 1
ATOM 620 C C . LEU A 1 80 ? 8.931 -1.219 -6.800 1.00 88.75 80 LEU A C 1
ATOM 622 O O . LEU A 1 80 ? 8.349 -1.228 -5.726 1.00 88.75 80 LEU A O 1
ATOM 626 N N . ASP A 1 81 ? 8.876 -2.241 -7.651 1.00 85.56 81 ASP A N 1
ATOM 627 C CA . ASP A 1 81 ? 8.104 -3.461 -7.382 1.00 85.56 81 ASP A CA 1
ATOM 628 C C . ASP A 1 81 ? 8.661 -4.220 -6.171 1.00 85.56 81 ASP A C 1
ATOM 630 O O . ASP A 1 81 ? 7.913 -4.709 -5.320 1.00 85.56 81 ASP A O 1
ATOM 634 N N . ASN A 1 82 ? 9.990 -4.274 -6.042 1.00 83.75 82 ASN A N 1
ATOM 635 C CA . ASN A 1 82 ? 10.647 -4.857 -4.873 1.00 83.75 82 ASN A CA 1
ATOM 636 C C . ASN A 1 82 ? 10.388 -4.032 -3.609 1.00 83.75 82 ASN A C 1
ATOM 638 O O . ASN A 1 82 ? 10.085 -4.606 -2.565 1.00 83.75 82 ASN A O 1
ATOM 642 N N . PHE A 1 83 ? 10.461 -2.701 -3.685 1.00 80.31 83 PHE A N 1
ATOM 643 C CA . PHE A 1 83 ? 10.129 -1.833 -2.559 1.00 80.31 83 PHE A CA 1
ATOM 644 C C . PHE A 1 83 ? 8.648 -1.896 -2.212 1.00 80.31 83 PHE A C 1
ATOM 646 O O . PHE A 1 83 ? 8.336 -1.927 -1.038 1.00 80.31 83 PHE A O 1
ATOM 653 N N . GLN A 1 84 ? 7.731 -1.988 -3.169 1.00 73.25 84 GLN A N 1
ATOM 654 C CA . GLN A 1 84 ? 6.308 -2.180 -2.889 1.00 73.25 84 GLN A CA 1
ATOM 655 C C . GLN A 1 84 ? 6.041 -3.550 -2.261 1.00 73.25 84 GLN A C 1
ATOM 657 O O . GLN A 1 84 ? 5.238 -3.649 -1.341 1.00 73.25 84 GLN A O 1
ATOM 662 N N . SER A 1 85 ? 6.757 -4.595 -2.679 1.00 68.81 85 SER A N 1
ATOM 663 C CA . SER A 1 85 ? 6.670 -5.923 -2.055 1.00 68.81 85 SER A CA 1
ATOM 664 C C . SER A 1 85 ? 7.263 -5.939 -0.639 1.00 68.81 85 SER A C 1
ATOM 666 O O . SER A 1 85 ? 6.750 -6.612 0.255 1.00 68.81 85 SER A O 1
ATOM 668 N N . TYR A 1 86 ? 8.338 -5.181 -0.409 1.00 62.84 86 TYR A N 1
ATOM 669 C CA . TYR A 1 86 ? 8.983 -5.063 0.898 1.00 62.84 86 TYR A CA 1
ATOM 670 C C . TYR A 1 86 ? 8.193 -4.144 1.847 1.00 62.84 86 TYR A C 1
ATOM 672 O O . TYR A 1 86 ? 7.848 -4.557 2.950 1.00 62.84 86 TYR A O 1
ATOM 680 N N . SER A 1 87 ? 7.830 -2.938 1.406 1.00 57.62 87 SER A N 1
ATOM 681 C CA . SER A 1 87 ? 7.000 -1.961 2.126 1.00 57.62 87 SER A CA 1
ATOM 682 C C . SER A 1 87 ? 5.540 -2.394 2.267 1.00 57.62 87 SER A C 1
ATOM 684 O O . SER A 1 87 ? 4.886 -1.989 3.222 1.00 57.62 87 SER A O 1
ATOM 686 N N . GLY A 1 88 ? 5.032 -3.276 1.401 1.00 53.22 88 GLY A N 1
ATOM 687 C CA . GLY A 1 88 ? 3.722 -3.917 1.560 1.00 53.22 88 GLY A CA 1
ATOM 688 C C . GLY A 1 88 ? 3.622 -4.788 2.818 1.00 53.22 88 GLY A C 1
ATOM 689 O O . GLY A 1 88 ? 2.522 -5.060 3.286 1.00 53.22 88 GLY A O 1
ATOM 690 N N . ASN A 1 89 ? 4.763 -5.163 3.410 1.00 50.41 89 ASN A N 1
ATOM 691 C CA . ASN A 1 89 ? 4.837 -5.807 4.722 1.00 50.41 89 ASN A CA 1
ATOM 692 C C . ASN A 1 89 ? 5.146 -4.825 5.873 1.00 50.41 89 ASN A C 1
ATOM 694 O O . ASN A 1 89 ? 5.198 -5.257 7.024 1.00 50.41 89 ASN A O 1
ATOM 698 N N . VAL A 1 90 ? 5.396 -3.537 5.591 1.00 52.12 90 VAL A N 1
ATOM 699 C CA . VAL A 1 90 ? 5.927 -2.575 6.578 1.00 52.12 90 VAL A CA 1
ATOM 700 C C . VAL A 1 90 ? 5.025 -1.354 6.816 1.00 52.12 90 VAL A C 1
ATOM 702 O O . VAL A 1 90 ? 5.006 -0.881 7.947 1.00 52.12 90 VAL A O 1
ATOM 705 N N . ASP A 1 91 ? 4.214 -0.889 5.858 1.00 53.16 91 ASP A N 1
ATOM 706 C CA . ASP A 1 91 ? 3.501 0.400 6.010 1.00 53.16 91 ASP A CA 1
ATOM 707 C C . ASP A 1 91 ? 1.978 0.326 6.227 1.00 53.16 91 ASP A C 1
ATOM 709 O O . ASP A 1 91 ? 1.324 1.363 6.306 1.00 53.16 91 ASP A O 1
ATOM 713 N N . LEU A 1 92 ? 1.393 -0.861 6.425 1.00 54.62 92 LEU A N 1
ATOM 714 C CA . LEU A 1 92 ? 0.065 -0.962 7.038 1.00 54.62 92 LEU A CA 1
ATOM 715 C C . LEU A 1 92 ? 0.130 -1.921 8.232 1.00 54.62 92 LEU A C 1
ATOM 717 O O . LEU A 1 92 ? 0.517 -3.076 8.060 1.00 54.62 92 LEU A O 1
ATOM 721 N N . PRO A 1 93 ? -0.283 -1.512 9.446 1.00 62.97 93 PRO A N 1
ATOM 722 C CA . PRO A 1 93 ? -0.280 -2.393 10.615 1.00 62.97 93 PRO A CA 1
ATOM 723 C C . PRO A 1 93 ? -1.277 -3.563 10.507 1.00 62.97 93 PRO A C 1
ATOM 725 O O . PRO A 1 93 ? -1.477 -4.265 11.493 1.00 62.97 93 PRO A O 1
ATOM 728 N N . ILE A 1 94 ? -1.942 -3.744 9.359 1.00 72.38 94 ILE A N 1
ATOM 729 C CA . ILE A 1 94 ? -3.035 -4.687 9.112 1.00 72.38 94 ILE A CA 1
ATOM 730 C C . ILE A 1 94 ? -2.728 -5.438 7.814 1.00 72.38 94 ILE A C 1
ATOM 732 O O . ILE A 1 94 ? -2.589 -4.815 6.764 1.00 72.38 94 ILE A O 1
ATOM 736 N N . SER A 1 95 ? -2.654 -6.766 7.883 1.00 78.81 95 SER A N 1
ATOM 737 C CA . SER A 1 95 ? -2.434 -7.626 6.712 1.00 78.81 95 SER A CA 1
ATOM 738 C C . SER A 1 95 ? -3.745 -7.910 5.957 1.00 78.81 95 SER A C 1
ATOM 740 O O . SER A 1 95 ? -4.837 -7.815 6.523 1.00 78.81 95 SER A O 1
ATOM 742 N N . GLU A 1 96 ? -3.665 -8.338 4.692 1.00 83.38 96 GLU A N 1
ATOM 743 C CA . GLU A 1 96 ? -4.814 -8.869 3.932 1.00 83.38 96 GLU A CA 1
ATOM 744 C C . GLU A 1 96 ? -5.512 -10.031 4.669 1.00 83.38 96 GLU A C 1
ATOM 746 O O . GLU A 1 96 ? -6.744 -10.160 4.679 1.00 83.38 96 GLU A O 1
ATOM 751 N N . GLU A 1 97 ? -4.724 -10.841 5.377 1.00 85.94 97 GLU A N 1
ATOM 752 C CA . GLU A 1 97 ? -5.216 -11.939 6.207 1.00 85.94 97 GLU A CA 1
ATOM 753 C C . GLU A 1 97 ? -6.143 -11.449 7.333 1.00 85.94 97 GLU A C 1
ATOM 755 O O . GLU A 1 97 ? -7.137 -12.110 7.652 1.00 85.94 97 GLU A O 1
ATOM 760 N N . ASP A 1 98 ? -5.883 -10.267 7.901 1.00 87.44 98 ASP A N 1
ATOM 761 C CA . ASP A 1 98 ? -6.697 -9.688 8.973 1.00 87.44 98 ASP A CA 1
ATOM 762 C C . ASP A 1 98 ? -8.070 -9.234 8.460 1.00 87.44 98 ASP A C 1
ATOM 764 O O . ASP A 1 98 ? -9.083 -9.435 9.143 1.00 87.44 98 ASP A O 1
ATOM 768 N N . PHE A 1 99 ? -8.136 -8.679 7.244 1.00 89.75 99 PHE A N 1
ATOM 769 C CA . PHE A 1 99 ? -9.403 -8.331 6.588 1.00 89.75 99 PHE A CA 1
ATOM 770 C C . PHE A 1 99 ? -10.236 -9.578 6.291 1.00 89.75 99 PHE A C 1
ATOM 772 O O . PHE A 1 99 ? -11.443 -9.609 6.557 1.00 89.75 99 PHE A O 1
ATOM 779 N N . THR A 1 100 ? -9.584 -10.639 5.816 1.00 91.81 100 THR A N 1
ATOM 780 C CA . THR A 1 100 ? -10.230 -11.933 5.577 1.00 91.81 100 THR A CA 1
ATOM 781 C C . THR A 1 100 ? -10.756 -12.525 6.884 1.00 91.81 100 THR A C 1
ATOM 783 O O . THR A 1 100 ? -11.916 -12.939 6.974 1.00 91.81 100 THR A O 1
ATOM 786 N N . HIS A 1 101 ? -9.949 -12.505 7.947 1.00 92.56 101 HIS A N 1
ATOM 787 C CA . HIS A 1 101 ? -10.362 -12.971 9.266 1.00 92.56 101 HIS A CA 1
ATOM 788 C C . HIS A 1 101 ? -11.529 -12.145 9.835 1.00 92.56 101 HIS A C 1
ATOM 790 O O . HIS A 1 101 ? -12.453 -12.714 10.428 1.00 92.56 101 HIS A O 1
ATOM 796 N N . PHE A 1 102 ? -11.547 -10.827 9.598 1.00 94.56 102 PHE A N 1
ATOM 797 C CA . PHE A 1 102 ? -12.679 -9.964 9.934 1.00 94.56 102 PHE A CA 1
ATOM 798 C C . PHE A 1 102 ? -13.965 -10.384 9.227 1.00 94.56 102 PHE A C 1
ATOM 800 O O . PHE A 1 102 ? -14.977 -10.611 9.896 1.00 94.56 102 PHE A O 1
ATOM 807 N N . ALA A 1 103 ? -13.921 -10.546 7.904 1.00 93.75 103 ALA A N 1
ATOM 808 C CA . ALA A 1 103 ? -15.069 -10.976 7.113 1.00 93.75 103 ALA A CA 1
ATOM 809 C C . ALA A 1 103 ? -15.613 -12.336 7.582 1.00 93.75 103 ALA A C 1
ATOM 811 O O . ALA A 1 103 ? -16.824 -12.506 7.748 1.00 93.75 103 ALA A O 1
ATOM 812 N N . LEU A 1 104 ? -14.721 -13.282 7.895 1.00 94.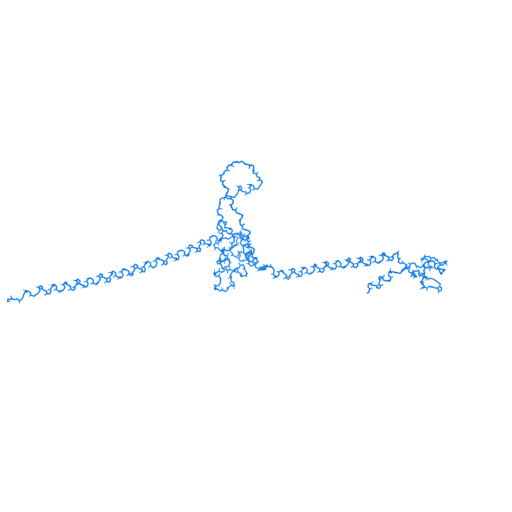25 104 LEU A N 1
ATOM 813 C CA . LEU A 1 104 ? -15.093 -14.597 8.416 1.00 94.25 104 LEU A CA 1
ATOM 814 C C . LEU A 1 104 ? -15.789 -14.512 9.780 1.00 94.25 104 LEU A C 1
ATOM 816 O O . LEU A 1 104 ? -16.837 -15.130 9.983 1.00 94.25 104 LEU A O 1
ATOM 820 N N . GLU A 1 105 ? -15.233 -13.767 10.740 1.00 95.38 105 GLU A N 1
ATOM 821 C CA . GLU A 1 105 ? -15.855 -13.628 12.063 1.00 95.38 105 GLU A CA 1
ATOM 822 C C . GLU A 1 105 ? -17.164 -12.832 12.015 1.00 95.38 105 GLU A C 1
ATOM 824 O O . GLU A 1 105 ? -18.095 -13.151 12.765 1.00 95.38 105 GLU A O 1
ATOM 829 N N . TRP A 1 106 ? -17.267 -11.857 11.107 1.00 95.62 106 TRP A N 1
ATOM 830 C CA . TRP A 1 106 ? -18.508 -11.140 10.835 1.00 95.62 106 TRP A CA 1
ATOM 831 C C . TRP A 1 106 ? -19.591 -12.075 10.300 1.00 95.62 106 TRP A C 1
ATOM 833 O O . TRP A 1 106 ? -20.673 -12.140 10.883 1.00 95.62 106 TRP A O 1
ATOM 843 N N . GLY A 1 107 ? -19.293 -12.873 9.268 1.00 94.25 107 GLY A N 1
ATOM 844 C CA . GLY A 1 107 ? -20.245 -13.821 8.672 1.00 94.25 107 GLY A CA 1
ATOM 845 C C . GLY A 1 107 ? -20.736 -14.895 9.651 1.00 94.25 107 GLY A C 1
ATOM 846 O O . GLY A 1 107 ? -21.855 -15.396 9.551 1.00 94.25 107 GLY A O 1
ATOM 847 N N . ARG A 1 108 ? -19.956 -15.210 10.694 1.00 94.69 108 ARG A N 1
ATOM 848 C CA . ARG A 1 108 ? -20.424 -16.089 11.783 1.00 94.69 108 ARG A CA 1
ATOM 849 C C . ARG A 1 108 ? -21.506 -15.446 12.658 1.00 94.69 108 ARG A C 1
ATOM 851 O O . ARG A 1 108 ? -22.211 -16.176 13.361 1.00 94.69 108 ARG A O 1
ATOM 858 N N . ILE A 1 109 ? -21.598 -14.116 12.679 1.00 94.06 109 ILE A N 1
ATOM 859 C CA . ILE A 1 109 ? -22.613 -13.343 13.407 1.00 94.06 109 ILE A CA 1
ATOM 860 C C . ILE A 1 109 ? -23.784 -12.987 12.484 1.00 94.06 109 ILE A C 1
ATOM 862 O O . ILE A 1 109 ? -24.934 -13.190 12.877 1.00 94.06 109 ILE A O 1
ATOM 866 N N . ASP A 1 110 ? -23.489 -12.489 11.286 1.00 95.00 110 ASP A N 1
ATOM 867 C CA . ASP A 1 110 ? -24.443 -12.163 10.226 1.00 95.00 110 ASP A CA 1
ATOM 868 C C . ASP A 1 110 ? -24.529 -13.315 9.218 1.00 95.00 110 ASP A C 1
ATOM 870 O O . ASP A 1 110 ? -23.920 -13.299 8.152 1.00 95.00 110 ASP A O 1
ATOM 874 N N . ARG A 1 111 ? -25.290 -14.353 9.579 1.00 91.69 111 ARG A N 1
ATOM 875 C CA . ARG A 1 111 ? -25.465 -15.543 8.727 1.00 91.69 111 ARG A CA 1
ATOM 876 C C . ARG A 1 111 ? -26.302 -15.279 7.477 1.00 91.69 111 ARG A C 1
ATOM 878 O O . ARG A 1 111 ? -26.318 -16.111 6.580 1.00 91.69 111 ARG A O 1
ATOM 885 N N . THR A 1 112 ? -27.032 -14.169 7.457 1.00 89.19 112 THR A N 1
ATOM 886 C CA . THR A 1 112 ? -27.928 -13.785 6.364 1.00 89.19 112 THR A CA 1
ATOM 887 C C . THR A 1 112 ? -27.232 -12.943 5.299 1.00 89.19 112 THR A C 1
ATOM 889 O O . THR A 1 112 ? -27.843 -12.684 4.271 1.00 89.19 112 THR A O 1
ATOM 892 N N . GLY A 1 113 ? -25.984 -12.512 5.533 1.00 88.81 113 GLY A N 1
ATOM 893 C CA . GLY A 1 113 ? -25.256 -11.638 4.609 1.00 88.81 113 GLY A CA 1
ATOM 894 C C . GLY A 1 113 ? -25.907 -10.264 4.463 1.00 88.81 113 GLY A C 1
ATOM 895 O O . GLY A 1 113 ? -25.891 -9.682 3.386 1.00 88.81 113 GLY A O 1
ATOM 896 N N . SER A 1 114 ? -26.528 -9.766 5.534 1.00 90.56 114 SER A N 1
ATOM 897 C CA . SER A 1 114 ? -27.221 -8.477 5.524 1.00 90.56 114 SER A CA 1
ATOM 898 C C . SER A 1 114 ? -26.269 -7.280 5.567 1.00 90.56 114 SER A C 1
ATOM 900 O O . SER A 1 114 ? -26.707 -6.165 5.327 1.00 90.56 114 SER A O 1
ATOM 902 N N . TYR A 1 115 ? -24.992 -7.499 5.896 1.00 92.19 115 TYR A N 1
ATOM 903 C CA . TYR A 1 115 ? -23.977 -6.481 6.196 1.00 92.19 115 TYR A CA 1
ATOM 904 C C . TYR A 1 115 ? -24.259 -5.647 7.450 1.00 92.19 115 TYR A C 1
ATOM 906 O O . TYR A 1 115 ? -23.503 -4.724 7.756 1.00 92.19 115 TYR A O 1
ATOM 914 N N . TYR A 1 116 ? -25.269 -6.017 8.240 1.00 92.75 116 TYR A N 1
ATOM 915 C CA . TYR A 1 116 ? -25.626 -5.351 9.486 1.00 92.75 116 TYR A CA 1
ATOM 916 C C . TYR A 1 116 ? -25.610 -6.323 10.665 1.00 92.75 116 TYR A C 1
ATOM 918 O O . TYR A 1 116 ? -26.113 -7.445 10.600 1.00 92.75 116 TYR A O 1
ATOM 926 N N . ILE A 1 117 ? -25.089 -5.868 11.804 1.00 93.56 117 ILE A N 1
ATOM 927 C CA . ILE A 1 117 ? -25.210 -6.583 13.082 1.00 93.56 117 ILE A CA 1
ATOM 928 C C . ILE A 1 117 ? -25.746 -5.655 14.162 1.00 93.56 117 ILE A C 1
ATOM 930 O O . ILE A 1 117 ? -25.462 -4.464 14.164 1.00 93.56 117 ILE A O 1
ATOM 934 N N . ALA A 1 118 ? -26.484 -6.206 15.126 1.00 91.69 118 ALA A N 1
ATOM 935 C CA . ALA A 1 118 ? -26.880 -5.454 16.315 1.00 91.69 118 ALA A CA 1
ATOM 936 C C . ALA A 1 118 ? -25.638 -4.955 17.076 1.00 91.69 118 ALA A C 1
ATOM 938 O O . ALA A 1 118 ? -24.698 -5.728 17.299 1.00 91.69 118 ALA A O 1
ATOM 939 N N . VAL A 1 119 ? -25.660 -3.698 17.527 1.00 88.44 119 VAL A N 1
ATOM 940 C CA . VAL A 1 119 ? -24.533 -3.042 18.214 1.00 88.44 119 VAL A CA 1
ATOM 941 C C . VAL A 1 119 ? -24.083 -3.806 19.468 1.00 88.44 119 VAL A C 1
ATOM 943 O O . VAL A 1 119 ? -22.896 -3.883 19.781 1.00 88.44 119 VAL A O 1
ATOM 946 N N . GLU A 1 120 ? -25.008 -4.494 20.138 1.00 88.75 120 GLU A N 1
ATOM 947 C CA . GLU A 1 120 ? -24.735 -5.350 21.300 1.00 88.75 120 GLU A CA 1
ATOM 948 C C . GLU A 1 120 ? -23.814 -6.541 20.988 1.00 88.75 120 GLU A C 1
ATOM 950 O O . GLU A 1 120 ? -23.135 -7.065 21.875 1.00 88.75 120 GLU A O 1
ATOM 955 N N . LYS A 1 121 ? -23.772 -6.988 19.726 1.00 91.75 121 LYS A N 1
ATOM 956 C CA . LYS A 1 121 ? -22.916 -8.096 19.279 1.00 91.75 121 LYS A CA 1
ATOM 957 C C . LYS A 1 121 ? -21.497 -7.632 18.941 1.00 91.75 121 LYS A C 1
ATOM 959 O O . LYS A 1 121 ? -20.599 -8.473 18.871 1.00 91.75 121 LYS A O 1
ATOM 964 N N . LEU A 1 122 ? -21.258 -6.326 18.812 1.00 91.06 122 LEU A N 1
ATOM 965 C CA . LEU A 1 122 ? -19.950 -5.764 18.466 1.00 91.06 122 LEU A CA 1
ATOM 966 C C . LEU A 1 122 ? -18.844 -6.129 19.483 1.00 91.06 122 LEU A C 1
ATOM 968 O O . LEU A 1 122 ? -17.792 -6.611 19.064 1.00 91.06 122 LEU A O 1
ATOM 972 N N . PRO A 1 123 ? -19.051 -6.061 20.818 1.00 90.62 123 PRO A N 1
ATOM 973 C CA . PRO A 1 123 ? -18.046 -6.524 21.779 1.00 90.62 123 PRO A CA 1
ATOM 974 C C . PRO A 1 123 ? -17.741 -8.023 21.668 1.00 90.62 123 PRO A C 1
ATOM 976 O O . PRO A 1 123 ? -16.636 -8.459 21.995 1.00 90.62 123 PRO A O 1
ATOM 979 N N . LYS A 1 124 ? -18.719 -8.835 21.239 1.00 92.62 124 LYS A N 1
ATOM 980 C CA .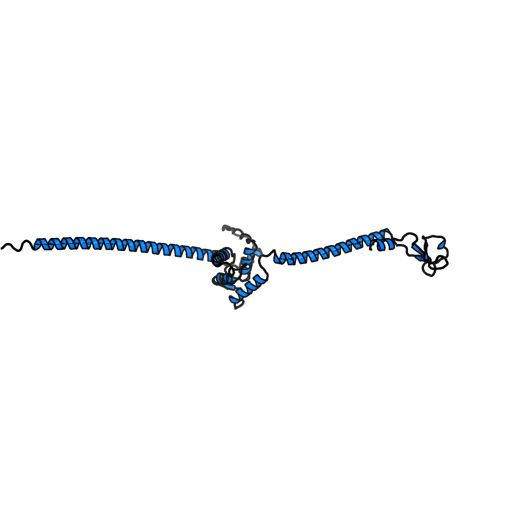 LYS A 1 124 ? -18.522 -10.271 21.003 1.00 92.62 124 LYS A CA 1
ATOM 981 C C . LYS A 1 124 ? -17.672 -10.496 19.756 1.00 92.62 124 LYS A C 1
ATOM 983 O O . LYS A 1 124 ? -16.790 -11.346 19.807 1.00 92.62 124 LYS A O 1
ATOM 988 N N . LEU A 1 125 ? -17.898 -9.729 18.689 1.00 94.69 125 LEU A N 1
ATOM 989 C CA . LEU A 1 125 ? -17.067 -9.743 17.484 1.00 94.69 125 LEU A CA 1
ATOM 990 C C . LEU A 1 125 ? -15.605 -9.405 17.816 1.00 94.69 125 LEU A C 1
ATOM 992 O O . LEU A 1 125 ? -14.715 -10.206 17.546 1.00 94.69 125 LEU A O 1
ATOM 996 N N . LEU A 1 126 ? -15.363 -8.288 18.511 1.00 92.94 126 LEU A N 1
ATOM 997 C CA . LEU A 1 126 ? -14.013 -7.830 18.877 1.00 92.94 126 LEU A CA 1
ATOM 998 C C . LEU A 1 126 ? -13.231 -8.843 19.729 1.00 92.94 126 LEU A C 1
ATOM 1000 O O . LEU A 1 126 ? -12.012 -8.943 19.622 1.00 92.94 126 LEU A O 1
ATOM 1004 N N . LYS A 1 127 ? -13.920 -9.628 20.566 1.00 92.69 127 LYS A N 1
ATOM 1005 C CA . LYS A 1 127 ? -13.304 -10.713 21.353 1.00 92.69 127 LYS A CA 1
ATOM 1006 C C . LYS A 1 127 ? -12.918 -11.941 20.526 1.00 92.69 127 LYS A C 1
ATOM 1008 O O . LYS A 1 127 ? -12.137 -12.753 21.012 1.00 92.69 127 LYS A O 1
ATOM 1013 N N . ARG A 1 128 ? -13.494 -12.120 19.334 1.00 93.25 128 ARG A N 1
ATOM 1014 C CA . ARG A 1 128 ? -13.188 -13.234 18.419 1.00 93.25 128 ARG A CA 1
ATOM 1015 C C . ARG A 1 128 ? -12.104 -12.872 17.409 1.00 93.25 128 ARG A C 1
ATOM 1017 O O . ARG A 1 128 ? -11.414 -13.762 16.925 1.00 93.25 128 ARG A O 1
ATOM 1024 N N . LEU A 1 129 ? -11.923 -11.584 17.148 1.00 92.81 129 LEU A N 1
ATOM 1025 C CA . LEU A 1 129 ? -10.865 -11.068 16.291 1.00 92.81 129 LEU A CA 1
ATOM 1026 C C . LEU A 1 129 ? -9.515 -11.078 17.016 1.00 92.81 129 LEU A C 1
ATOM 1028 O O . LEU A 1 129 ? -9.419 -10.686 18.183 1.00 92.81 129 LEU A O 1
ATOM 1032 N N . SER A 1 130 ? -8.477 -11.552 16.331 1.00 89.00 130 SER A N 1
ATOM 1033 C CA . SER A 1 130 ? -7.079 -11.414 16.747 1.00 89.00 130 SER A CA 1
ATOM 1034 C C . SER A 1 130 ? -6.665 -9.942 16.754 1.00 89.00 130 SER A C 1
ATOM 1036 O O . SER A 1 130 ? -7.293 -9.106 16.104 1.00 89.00 130 SER A O 1
ATOM 1038 N N . ALA A 1 131 ? -5.614 -9.614 17.508 1.00 83.19 131 ALA A N 1
ATOM 1039 C CA . ALA A 1 131 ? -4.901 -8.365 17.254 1.00 83.19 131 ALA A CA 1
ATOM 1040 C C . ALA A 1 131 ? -4.406 -8.380 15.793 1.00 83.19 131 ALA A C 1
ATOM 1042 O O . ALA A 1 131 ? -4.050 -9.468 15.335 1.00 83.19 131 ALA A O 1
ATOM 1043 N N . PRO A 1 132 ? -4.408 -7.238 15.086 1.00 82.19 132 PRO A N 1
ATOM 1044 C CA . PRO A 1 132 ? -4.561 -5.873 15.605 1.00 82.19 132 PRO A CA 1
ATOM 1045 C C . PRO A 1 132 ? -6.014 -5.346 15.652 1.00 82.19 132 PRO A C 1
ATOM 1047 O O . PRO A 1 132 ? -6.308 -4.445 16.437 1.00 82.19 132 PRO A O 1
ATOM 1050 N N . LEU A 1 133 ? -6.948 -5.929 14.888 1.00 88.44 133 LEU A N 1
ATOM 1051 C CA . LEU A 1 133 ? -8.347 -5.464 14.788 1.00 88.44 133 LEU A CA 1
ATOM 1052 C C . LEU A 1 133 ? -9.217 -5.817 16.012 1.00 88.44 133 LEU A C 1
ATOM 1054 O O . LEU A 1 133 ? -10.266 -5.210 16.239 1.00 88.44 133 LEU A O 1
ATOM 1058 N N . GLY A 1 134 ? -8.808 -6.810 16.803 1.00 87.88 134 GLY A N 1
ATOM 1059 C CA . GLY A 1 134 ? -9.527 -7.299 17.978 1.00 87.88 134 GLY A CA 1
ATOM 1060 C C . GLY A 1 134 ? -8.639 -7.584 19.185 1.00 87.88 134 GLY A C 1
ATOM 1061 O O . GLY A 1 134 ? -7.509 -7.116 19.300 1.00 87.88 134 GLY A O 1
ATOM 1062 N N . VAL A 1 135 ? -9.178 -8.344 20.142 1.00 89.00 135 VAL A N 1
ATOM 1063 C CA . VAL A 1 135 ? -8.543 -8.570 21.455 1.00 89.00 135 VAL A CA 1
ATOM 1064 C C . VAL A 1 135 ? -8.375 -10.042 21.835 1.00 89.00 135 VAL A C 1
ATOM 1066 O O . VAL A 1 135 ? -7.995 -10.328 22.970 1.00 89.00 135 VAL A O 1
ATOM 1069 N N . LYS A 1 136 ? -8.648 -10.990 20.928 1.00 88.69 136 LYS A N 1
ATOM 1070 C CA . LYS A 1 136 ? -8.647 -12.438 21.223 1.00 88.69 136 LYS A CA 1
ATOM 1071 C C . LYS A 1 136 ? -7.316 -12.940 21.786 1.00 88.69 136 LYS A C 1
ATOM 1073 O O . LYS A 1 136 ? -7.314 -13.683 22.762 1.00 88.69 136 LYS A O 1
ATOM 1078 N N . ASN A 1 137 ? -6.206 -12.513 21.186 1.00 85.94 137 ASN A N 1
ATOM 1079 C CA . ASN A 1 137 ? -4.866 -13.019 21.502 1.00 85.94 137 ASN A CA 1
ATOM 1080 C C . ASN A 1 137 ? -4.095 -12.122 22.493 1.00 85.94 137 ASN A C 1
ATOM 1082 O O . ASN A 1 137 ? -2.916 -12.356 22.741 1.00 85.94 137 ASN A O 1
ATOM 1086 N N . LEU A 1 138 ? -4.733 -11.096 23.072 1.00 84.12 138 LEU A N 1
ATOM 1087 C CA . LEU A 1 138 ? -4.092 -10.237 24.073 1.00 84.12 138 LEU A CA 1
ATOM 1088 C C . LEU A 1 138 ? -3.961 -10.952 25.432 1.00 84.12 138 LEU A C 1
ATOM 1090 O O . LEU A 1 138 ? -4.813 -11.773 25.788 1.00 84.12 138 LEU A O 1
ATOM 1094 N N . PRO A 1 139 ? -2.970 -10.583 26.269 1.00 84.38 139 PRO A N 1
ATOM 1095 C CA . PRO A 1 139 ? -2.887 -11.068 27.644 1.00 84.38 139 PRO A CA 1
ATOM 1096 C C . PRO A 1 139 ? -4.195 -10.808 28.405 1.00 84.38 139 PRO A C 1
ATOM 1098 O O . PRO A 1 139 ? -4.743 -9.705 28.344 1.00 84.38 139 PRO A O 1
ATOM 1101 N N . LYS A 1 140 ? -4.683 -11.794 29.176 1.00 83.88 140 LYS A N 1
ATOM 1102 C CA . LYS A 1 140 ? -6.008 -11.753 29.840 1.00 83.88 140 LYS A CA 1
ATOM 1103 C C . LYS A 1 140 ? -6.275 -10.463 30.631 1.00 83.88 140 LYS A C 1
ATOM 1105 O O . LYS A 1 140 ? -7.394 -9.952 30.609 1.00 83.88 140 LYS A O 1
ATOM 1110 N N . GLY A 1 141 ? -5.255 -9.911 31.296 1.00 78.31 141 GLY A N 1
ATOM 1111 C CA . GLY A 1 141 ? -5.359 -8.657 32.056 1.00 78.31 141 GLY A CA 1
ATOM 1112 C C . GLY A 1 141 ? -5.585 -7.402 31.198 1.00 78.31 141 GLY A C 1
ATOM 1113 O O . GLY A 1 141 ? -6.114 -6.405 31.688 1.00 78.31 141 GLY A O 1
ATOM 1114 N N . MET A 1 142 ? -5.236 -7.454 29.911 1.00 79.06 142 MET A N 1
ATOM 1115 C CA . MET A 1 142 ? -5.305 -6.334 28.972 1.00 79.06 142 MET A CA 1
ATOM 1116 C C . MET A 1 142 ? -6.578 -6.350 28.118 1.00 79.06 142 MET A C 1
ATOM 1118 O O . MET A 1 142 ? -7.071 -5.282 27.759 1.00 79.06 142 MET A O 1
ATOM 1122 N N . ILE A 1 143 ? -7.162 -7.531 27.868 1.00 82.75 143 ILE A N 1
ATOM 1123 C CA . ILE A 1 143 ? -8.359 -7.723 27.023 1.00 82.75 143 ILE A CA 1
ATOM 1124 C C . ILE A 1 143 ? -9.480 -6.754 27.404 1.00 82.75 143 ILE A C 1
ATOM 1126 O O . ILE A 1 143 ? -10.048 -6.087 26.545 1.00 82.75 143 ILE A O 1
ATOM 1130 N N . LYS A 1 144 ? -9.800 -6.642 28.699 1.00 79.69 144 LYS A N 1
ATOM 1131 C CA . LYS A 1 144 ? -10.906 -5.792 29.160 1.00 79.69 144 LYS A CA 1
ATOM 1132 C C . LYS A 1 144 ? -10.645 -4.310 28.888 1.00 79.69 144 LYS A C 1
ATOM 1134 O O . LYS A 1 144 ? -11.544 -3.623 28.417 1.00 79.69 144 LYS A O 1
ATOM 1139 N N . ARG A 1 145 ? -9.438 -3.822 29.194 1.00 76.88 145 ARG A N 1
ATOM 1140 C CA . ARG A 1 145 ? -9.056 -2.420 28.959 1.00 76.88 145 ARG A CA 1
ATOM 1141 C C . ARG A 1 145 ? -9.015 -2.115 27.466 1.00 76.88 145 ARG A C 1
ATOM 1143 O O . ARG A 1 145 ? -9.618 -1.135 27.051 1.00 76.88 145 ARG A O 1
ATOM 1150 N N . SER A 1 146 ? -8.383 -2.983 26.676 1.00 77.62 146 SER A N 1
ATOM 1151 C CA . SER A 1 146 ? -8.283 -2.824 25.224 1.00 77.62 146 SER A CA 1
ATOM 1152 C C . SER A 1 146 ? -9.659 -2.835 24.558 1.00 77.62 146 SER A C 1
ATOM 1154 O O . SER A 1 146 ? -9.956 -1.951 23.764 1.00 77.62 146 SER A O 1
ATOM 1156 N N . LEU A 1 147 ? -10.555 -3.748 24.948 1.00 84.94 147 LEU A N 1
ATOM 1157 C CA . LEU A 1 147 ? -11.923 -3.797 24.427 1.00 84.94 147 LEU A CA 1
ATOM 1158 C C . LEU A 1 147 ? -12.700 -2.512 24.730 1.00 84.94 147 LEU A C 1
ATOM 1160 O O . LEU A 1 147 ? -13.374 -1.983 23.853 1.00 84.94 147 LEU A O 1
ATOM 1164 N N . ILE A 1 148 ? -12.599 -2.014 25.965 1.00 79.25 148 ILE A N 1
ATOM 1165 C CA . ILE A 1 148 ? -13.239 -0.761 26.372 1.00 79.25 148 ILE A CA 1
ATOM 1166 C C . ILE A 1 148 ? -12.697 0.392 25.523 1.00 79.25 148 ILE A C 1
ATOM 1168 O O . ILE A 1 148 ? -13.482 1.074 24.879 1.00 79.25 148 ILE A O 1
ATOM 1172 N N . LEU A 1 149 ? -11.373 0.559 25.462 1.00 79.31 149 LEU A N 1
ATOM 1173 C CA . LEU A 1 149 ? -10.735 1.605 24.658 1.00 79.31 149 LEU A CA 1
ATOM 1174 C C . LEU A 1 149 ? -11.163 1.528 23.191 1.00 79.31 149 LEU A C 1
ATOM 1176 O O . LEU A 1 149 ? -11.551 2.542 22.632 1.00 79.31 149 LEU A O 1
ATOM 1180 N N . THR A 1 150 ? -11.187 0.322 22.614 1.00 82.38 150 THR A N 1
ATOM 1181 C CA . THR A 1 150 ? -11.648 0.080 21.238 1.00 82.38 150 THR A CA 1
ATOM 1182 C C . THR A 1 150 ? -13.060 0.600 21.019 1.00 82.38 150 THR A C 1
ATOM 1184 O O . THR A 1 150 ? -13.302 1.304 20.053 1.00 82.38 150 THR A O 1
ATOM 1187 N N . LEU A 1 151 ? -13.994 0.282 21.915 1.00 83.44 151 LEU A N 1
ATOM 1188 C CA . LEU A 1 151 ? -15.390 0.707 21.788 1.00 83.44 151 LEU A CA 1
ATOM 1189 C C . LEU A 1 151 ? -15.565 2.221 21.991 1.00 83.44 151 LEU A C 1
ATOM 1191 O O . LEU A 1 151 ? -16.458 2.807 21.391 1.00 83.44 151 LEU A O 1
ATOM 1195 N N . PHE A 1 152 ? -14.718 2.850 22.811 1.00 77.06 152 PHE A N 1
ATOM 1196 C CA . PHE A 1 152 ? -14.731 4.298 23.043 1.00 77.06 152 PHE A CA 1
ATOM 1197 C C . PHE A 1 152 ? -14.118 5.104 21.893 1.00 77.06 152 PHE A C 1
ATOM 1199 O O . PHE A 1 152 ? -14.544 6.232 21.660 1.00 77.06 152 PHE A O 1
ATOM 1206 N N . THR A 1 153 ? -13.132 4.553 21.184 1.00 74.19 153 THR A N 1
ATOM 1207 C CA . THR A 1 153 ? -12.483 5.227 20.050 1.00 74.19 153 THR A CA 1
ATOM 1208 C C . THR A 1 153 ? -13.096 4.860 18.698 1.00 74.19 153 THR A C 1
ATOM 1210 O O . THR A 1 153 ? -12.834 5.535 17.708 1.00 74.19 153 THR A O 1
ATOM 1213 N N . CYS A 1 154 ? -13.947 3.831 18.636 1.00 78.38 154 CYS A N 1
ATOM 1214 C CA . CYS A 1 154 ? -14.638 3.424 17.415 1.00 78.38 154 CYS A CA 1
ATOM 1215 C C . CYS A 1 154 ? -15.708 4.459 17.021 1.00 78.38 154 CYS A C 1
ATOM 1217 O O . CYS A 1 154 ? -16.768 4.565 17.645 1.00 78.38 154 CYS A O 1
ATOM 1219 N N . ASN A 1 155 ? -15.423 5.237 15.976 1.00 78.44 155 ASN A N 1
ATOM 1220 C CA . ASN A 1 155 ? -16.319 6.261 15.444 1.00 78.44 155 ASN A CA 1
ATOM 1221 C C . ASN A 1 155 ? -17.265 5.664 14.391 1.00 78.44 155 ASN A C 1
ATOM 1223 O O . ASN A 1 155 ? -17.090 5.880 13.198 1.00 78.44 155 ASN A O 1
ATOM 1227 N N . VAL A 1 156 ? -18.240 4.874 14.843 1.00 84.81 156 VAL A N 1
ATOM 1228 C CA . VAL A 1 156 ? -19.243 4.223 13.984 1.00 84.81 156 VAL A CA 1
ATOM 1229 C C . VAL A 1 156 ? -20.626 4.737 14.351 1.00 84.81 156 VAL A C 1
ATOM 1231 O O . VAL A 1 156 ? -20.951 4.814 15.538 1.00 84.81 156 VAL A O 1
ATOM 1234 N N . THR A 1 157 ? -21.423 5.087 13.347 1.00 81.69 157 THR A N 1
ATOM 1235 C CA . THR A 1 157 ? -22.836 5.446 13.492 1.00 81.69 157 THR A CA 1
ATOM 1236 C C . THR A 1 157 ? -23.675 4.196 13.759 1.00 81.69 157 THR A C 1
ATOM 1238 O O . THR A 1 157 ? -23.394 3.112 13.241 1.00 81.69 157 THR A O 1
ATOM 1241 N N . VAL A 1 158 ? -24.673 4.325 14.629 1.00 84.00 158 VAL A N 1
ATOM 1242 C CA . VAL A 1 158 ? -25.637 3.268 14.936 1.00 84.00 158 VAL A CA 1
ATOM 1243 C C . VAL A 1 158 ? -26.949 3.619 14.248 1.00 84.00 158 VAL A C 1
ATOM 1245 O O . VAL A 1 158 ? -27.610 4.585 14.610 1.00 84.00 158 VAL A O 1
ATOM 1248 N N . GLU A 1 159 ? -27.336 2.804 13.275 1.00 83.38 159 GLU A N 1
ATOM 1249 C CA . GLU A 1 159 ? -28.593 2.925 12.535 1.00 83.38 159 GLU A CA 1
ATOM 1250 C C . GLU A 1 159 ? -29.579 1.907 13.118 1.00 83.38 159 GLU A C 1
ATOM 1252 O O . GLU A 1 159 ? -29.340 0.700 13.053 1.00 83.38 159 GLU A O 1
ATOM 1257 N N . GLU A 1 160 ? -30.654 2.368 13.765 1.00 82.62 160 GLU A N 1
ATOM 1258 C CA . GLU A 1 160 ? -31.692 1.502 14.362 1.00 82.62 160 GLU A CA 1
ATOM 1259 C C . GLU A 1 160 ? -31.146 0.413 15.319 1.00 82.62 160 GLU A C 1
ATOM 1261 O O . GLU A 1 160 ? -31.605 -0.732 15.353 1.00 82.62 160 GLU A O 1
ATOM 1266 N N . GLY A 1 161 ? -30.107 0.737 16.095 1.00 83.19 161 GLY A N 1
ATOM 1267 C CA . GLY A 1 161 ? -29.452 -0.223 16.996 1.00 83.19 161 GLY A CA 1
ATOM 1268 C C . GLY A 1 161 ? -28.542 -1.242 16.294 1.00 83.19 161 GLY A C 1
ATOM 1269 O O . GLY A 1 161 ? -28.046 -2.178 16.936 1.00 83.19 161 GLY A O 1
ATOM 1270 N N . LYS A 1 162 ? -28.290 -1.080 14.993 1.00 88.06 162 LYS A N 1
ATOM 1271 C CA . LYS A 1 162 ? -27.381 -1.901 14.189 1.00 88.06 162 LYS A CA 1
ATOM 1272 C C . LYS A 1 162 ? -26.189 -1.082 13.700 1.00 88.06 162 LYS A C 1
ATOM 1274 O O . LYS A 1 162 ? -26.200 0.141 13.694 1.00 88.06 162 LYS A O 1
ATOM 1279 N N . VAL A 1 163 ? -25.133 -1.787 13.314 1.00 91.38 163 VAL A N 1
ATOM 1280 C CA . VAL A 1 163 ? -23.918 -1.215 12.731 1.00 91.38 163 VAL A CA 1
ATOM 1281 C C . VAL A 1 163 ? -23.586 -1.930 11.430 1.00 91.38 163 VAL A C 1
ATOM 1283 O O . VAL A 1 163 ? -23.731 -3.154 11.337 1.00 91.38 163 VAL A O 1
ATOM 1286 N N . HIS A 1 164 ? -23.136 -1.159 10.444 1.00 92.62 164 HIS A N 1
ATOM 1287 C CA . HIS A 1 164 ? -22.785 -1.656 9.119 1.00 92.62 164 HIS A CA 1
ATOM 1288 C C . HIS A 1 164 ? -21.346 -2.200 9.059 1.00 92.62 164 HIS A C 1
ATOM 1290 O O . HIS A 1 164 ? -20.433 -1.664 9.696 1.00 92.62 164 HIS A O 1
ATOM 1296 N N . PHE A 1 165 ? -21.136 -3.243 8.252 1.00 92.94 165 PHE A N 1
ATOM 1297 C CA . PHE A 1 165 ? -19.854 -3.925 8.046 1.00 92.94 165 PHE A CA 1
ATOM 1298 C C . PHE A 1 165 ? -18.717 -2.960 7.703 1.00 92.94 165 PHE A C 1
ATOM 1300 O O . PHE A 1 165 ? -17.694 -2.929 8.390 1.00 92.94 165 PHE A O 1
ATOM 1307 N N . SER A 1 166 ? -18.898 -2.157 6.649 1.00 88.31 166 SER A N 1
ATOM 1308 C CA . SER A 1 166 ? -17.831 -1.289 6.141 1.00 88.31 166 SER A CA 1
ATOM 1309 C C . SER A 1 166 ? -17.503 -0.166 7.122 1.00 88.31 166 SER A C 1
ATOM 1311 O O . SER A 1 166 ? -16.337 0.187 7.265 1.00 88.31 166 SER A O 1
ATOM 1313 N N . SER A 1 167 ? -18.500 0.344 7.847 1.00 87.88 167 SER A N 1
ATOM 1314 C CA . SER A 1 167 ? -18.321 1.395 8.849 1.00 87.88 167 SER A CA 1
ATOM 1315 C C . SER A 1 167 ? -17.478 0.889 10.017 1.00 87.88 167 SER A C 1
ATOM 1317 O O . SER A 1 167 ? -16.516 1.544 10.414 1.00 87.88 167 SER A O 1
ATOM 1319 N N . VAL A 1 168 ? -17.775 -0.315 10.521 1.00 91.31 168 VAL A N 1
ATOM 1320 C CA . VAL A 1 168 ? -16.989 -0.949 11.590 1.00 91.31 168 VAL A CA 1
ATOM 1321 C C . VAL A 1 168 ? -15.571 -1.259 11.127 1.00 91.31 168 VAL A C 1
ATOM 1323 O O . VAL A 1 168 ? -14.623 -0.929 11.838 1.00 91.31 168 VAL A O 1
ATOM 1326 N N . LEU A 1 169 ? -15.407 -1.866 9.949 1.00 90.81 169 LEU A N 1
ATOM 1327 C CA . LEU A 1 169 ? -14.085 -2.235 9.449 1.00 90.81 169 LEU A CA 1
ATOM 1328 C C . LEU A 1 169 ? -13.197 -1.004 9.238 1.00 90.81 169 LEU A C 1
ATOM 1330 O O . LEU A 1 169 ? -12.070 -0.977 9.729 1.00 90.81 169 LEU A O 1
ATOM 1334 N N . LYS A 1 170 ? -13.728 0.038 8.584 1.00 85.62 170 LYS A N 1
ATOM 1335 C CA . LYS A 1 170 ? -13.019 1.307 8.374 1.00 85.62 170 LYS A CA 1
ATOM 1336 C C . LYS A 1 170 ? -12.639 1.960 9.699 1.00 85.62 170 LYS A C 1
ATOM 1338 O O . LYS A 1 170 ? -11.502 2.384 9.853 1.00 85.62 170 LYS A O 1
ATOM 1343 N N . ALA A 1 171 ? -13.548 1.998 10.674 1.00 86.56 171 ALA A N 1
ATOM 1344 C CA . ALA A 1 171 ? -13.263 2.600 11.975 1.00 86.56 171 ALA A CA 1
ATOM 1345 C C . ALA A 1 171 ? -12.188 1.838 12.770 1.00 86.56 171 ALA A C 1
ATOM 1347 O O . ALA A 1 171 ? -11.393 2.456 13.476 1.00 86.56 171 ALA A O 1
ATOM 1348 N N . LEU A 1 172 ? -12.151 0.504 12.674 1.00 87.88 172 LEU A N 1
ATOM 1349 C CA . LEU A 1 172 ? -11.100 -0.300 13.304 1.00 87.88 172 LEU A CA 1
ATOM 1350 C C . LEU A 1 172 ? -9.753 -0.135 12.596 1.00 87.88 172 LEU A C 1
ATOM 1352 O O . LEU A 1 172 ? -8.737 -0.033 13.279 1.00 87.88 172 LEU A O 1
ATOM 1356 N N . ALA A 1 173 ? -9.753 -0.068 11.263 1.00 85.62 173 ALA A N 1
ATOM 1357 C CA . ALA A 1 173 ? -8.543 0.153 10.481 1.00 85.62 173 ALA A CA 1
ATOM 1358 C C . ALA A 1 173 ? -7.950 1.551 10.722 1.00 85.62 173 ALA A C 1
ATOM 1360 O O . ALA A 1 173 ? -6.782 1.664 11.081 1.00 85.62 173 ALA A O 1
ATOM 1361 N N . ALA A 1 174 ? -8.778 2.601 10.657 1.00 80.06 174 ALA A N 1
ATOM 1362 C CA . ALA A 1 174 ? -8.365 3.988 10.889 1.00 80.06 174 ALA A CA 1
ATOM 1363 C C . ALA A 1 174 ? -7.731 4.195 12.273 1.00 80.06 174 ALA A C 1
ATOM 1365 O O . ALA A 1 174 ? -6.773 4.945 12.430 1.00 80.06 174 ALA A O 1
ATOM 1366 N N . ARG A 1 175 ? -8.219 3.475 13.290 1.00 77.88 175 ARG A N 1
ATOM 1367 C CA . ARG A 1 175 ? -7.629 3.517 14.632 1.00 77.88 175 ARG A CA 1
ATOM 1368 C C . ARG A 1 175 ? -6.177 3.027 14.653 1.00 77.88 175 ARG A C 1
ATOM 1370 O O . ARG A 1 175 ? -5.392 3.522 15.459 1.00 77.88 175 ARG A O 1
ATOM 1377 N N . LEU A 1 176 ? -5.853 2.005 13.868 1.00 76.94 176 LEU A N 1
ATOM 1378 C CA . LEU A 1 176 ? -4.518 1.404 13.849 1.00 76.94 176 LEU A CA 1
ATOM 1379 C C . LEU A 1 176 ? -3.536 2.241 13.033 1.00 76.94 176 LEU A C 1
ATOM 1381 O O . LEU A 1 176 ? -2.365 2.291 13.383 1.00 76.94 176 LEU A O 1
ATOM 1385 N N . ASP A 1 177 ? -4.043 2.935 12.018 1.00 68.56 177 ASP A N 1
ATOM 1386 C CA . ASP A 1 177 ? -3.270 3.818 11.143 1.00 68.56 177 ASP A CA 1
ATOM 1387 C C . ASP A 1 177 ? -2.918 5.169 11.805 1.00 68.56 177 ASP A C 1
ATOM 1389 O O . ASP A 1 177 ? -2.197 5.993 11.254 1.00 68.56 177 ASP A O 1
ATOM 1393 N N . GLY A 1 178 ? -3.452 5.449 13.002 1.00 60.78 178 GLY A N 1
ATOM 1394 C CA . GLY A 1 178 ? -3.247 6.729 13.691 1.00 60.78 178 GLY A CA 1
ATOM 1395 C C . GLY A 1 178 ? -3.911 7.927 12.997 1.00 60.78 178 GLY A C 1
ATOM 1396 O O . GLY A 1 178 ? -3.808 9.048 13.494 1.00 60.78 178 GLY A O 1
ATOM 1397 N N . ILE A 1 179 ? -4.627 7.696 11.893 1.00 53.19 179 ILE A N 1
ATOM 1398 C CA . ILE A 1 179 ? -5.450 8.688 11.210 1.00 53.19 179 ILE A CA 1
ATOM 1399 C C . ILE A 1 179 ? -6.691 8.914 12.073 1.00 53.19 179 ILE A C 1
ATOM 1401 O O . ILE A 1 179 ? -7.693 8.199 11.990 1.00 53.19 179 ILE A O 1
ATOM 1405 N N . GLU A 1 180 ? -6.616 9.916 12.946 1.00 45.88 180 GLU A N 1
ATOM 1406 C CA . GLU A 1 180 ? -7.815 10.485 13.544 1.00 45.88 180 GLU A CA 1
ATOM 1407 C C . GLU A 1 180 ? -8.690 11.012 12.391 1.00 45.88 180 GLU A C 1
ATOM 1409 O O . GLU A 1 180 ? -8.206 11.811 11.582 1.00 45.88 180 GLU A O 1
ATOM 1414 N N . PRO A 1 181 ? -9.943 10.538 12.235 1.00 51.78 181 PRO A N 1
ATOM 1415 C CA . PRO A 1 181 ? -10.818 11.063 11.199 1.00 51.78 181 PRO A CA 1
ATOM 1416 C C . PRO A 1 181 ? -10.954 12.579 11.396 1.00 51.78 181 PRO A C 1
ATOM 1418 O O . PRO A 1 181 ? -11.010 13.026 12.548 1.00 51.78 181 PRO A O 1
ATOM 1421 N N . PRO A 1 182 ? -10.993 13.371 10.305 1.00 49.88 182 PRO A N 1
ATOM 1422 C CA . PRO A 1 182 ? -11.088 14.818 10.407 1.00 49.88 182 PRO A CA 1
ATOM 1423 C C . PRO A 1 182 ? -12.249 15.187 11.339 1.00 49.88 182 PRO A C 1
ATOM 1425 O O . PRO A 1 182 ? -13.304 14.546 11.270 1.00 49.88 182 PRO A O 1
ATOM 1428 N N . PRO A 1 183 ? -12.056 16.164 12.245 1.00 51.03 183 PRO A N 1
ATOM 1429 C CA . PRO A 1 183 ? -13.092 16.554 13.186 1.00 51.03 183 PRO A CA 1
ATOM 1430 C C . PRO A 1 183 ? -14.361 16.902 12.410 1.00 51.03 183 PRO A C 1
ATOM 1432 O O . PRO A 1 183 ? -14.289 17.625 11.412 1.00 51.03 183 PRO A O 1
ATOM 1435 N N . ASP A 1 184 ? -15.502 16.370 12.869 1.00 52.41 184 ASP A N 1
ATOM 1436 C CA . ASP A 1 184 ? -16.812 16.679 12.294 1.00 52.41 184 ASP A CA 1
ATOM 1437 C C . ASP A 1 184 ? -16.899 18.211 12.116 1.00 52.41 184 ASP A C 1
ATOM 1439 O O . ASP A 1 184 ? -16.560 18.946 13.059 1.00 52.41 184 ASP A O 1
ATOM 1443 N N . PRO A 1 185 ? -17.279 18.720 10.925 1.00 52.94 185 PRO A N 1
ATOM 1444 C CA . PRO A 1 185 ? -17.312 20.154 10.685 1.00 52.94 185 PRO A CA 1
ATOM 1445 C C . PRO A 1 185 ? -18.153 20.822 11.778 1.00 52.94 185 PRO A C 1
ATOM 1447 O O . PRO A 1 185 ? -19.196 20.285 12.168 1.00 52.94 185 PRO A O 1
ATOM 1450 N N . PRO A 1 186 ? -17.708 21.973 12.319 1.00 39.72 186 PRO A N 1
ATOM 1451 C CA . PRO A 1 186 ? -18.381 22.597 13.441 1.00 39.72 186 PRO A CA 1
ATOM 1452 C C . PRO A 1 186 ? -19.839 22.831 13.067 1.00 39.72 186 PRO A C 1
ATOM 1454 O O . PRO A 1 186 ? -20.128 23.521 12.087 1.00 39.72 186 PRO A O 1
ATOM 1457 N N . ILE A 1 187 ? -20.748 22.258 13.861 1.00 49.56 187 ILE A N 1
ATOM 1458 C CA . ILE A 1 187 ? -22.190 22.452 13.723 1.00 49.56 187 ILE A CA 1
ATOM 1459 C C . ILE A 1 187 ? -22.442 23.960 13.800 1.00 49.56 187 ILE A C 1
ATOM 1461 O O . ILE A 1 187 ? -22.479 24.558 14.882 1.00 49.56 187 ILE A O 1
ATOM 1465 N N . ARG A 1 188 ? -22.588 24.610 12.640 1.00 43.84 188 ARG A N 1
ATOM 1466 C CA . ARG A 1 188 ? -22.984 26.014 12.570 1.00 43.84 188 ARG A CA 1
ATOM 1467 C C . ARG A 1 188 ? -24.417 26.055 13.063 1.00 43.84 188 ARG A C 1
ATOM 1469 O O . ARG A 1 188 ? -25.343 25.749 12.320 1.00 43.84 188 ARG A O 1
ATOM 1476 N N . ARG A 1 189 ? -24.608 26.449 14.327 1.00 41.50 189 ARG A N 1
ATOM 1477 C CA . ARG A 1 189 ? -25.920 26.837 14.859 1.00 41.50 189 ARG A CA 1
ATOM 1478 C C . ARG A 1 189 ? -26.433 27.990 13.994 1.00 41.50 189 ARG A C 1
ATOM 1480 O O . ARG A 1 189 ? -26.140 29.151 14.274 1.00 41.50 189 ARG A O 1
ATOM 1487 N N . LYS A 1 190 ? -27.168 27.682 12.920 1.00 41.81 190 LYS A N 1
ATOM 1488 C CA . LYS A 1 190 ? -27.905 28.677 12.139 1.00 41.81 190 LYS A CA 1
ATOM 1489 C C . LYS A 1 190 ? -28.944 29.262 13.092 1.00 41.81 190 LYS A C 1
ATOM 1491 O O . LYS A 1 190 ? -29.916 28.614 13.478 1.00 41.81 190 LYS A O 1
ATOM 1496 N N . ARG A 1 191 ? -28.674 30.481 13.557 1.00 38.69 191 ARG A N 1
ATOM 1497 C CA . ARG A 1 191 ? -29.623 31.295 14.312 1.00 38.69 191 ARG A CA 1
ATOM 1498 C C . ARG A 1 191 ? -30.840 31.466 13.399 1.00 38.69 191 ARG A C 1
ATOM 1500 O O . ARG A 1 191 ? -30.687 31.983 12.297 1.00 38.69 191 ARG A O 1
ATOM 1507 N N . ARG A 1 192 ? -32.014 30.977 13.819 1.00 41.41 192 ARG A N 1
ATOM 1508 C CA . ARG A 1 192 ? -33.280 31.165 13.088 1.00 41.41 192 ARG A CA 1
ATOM 1509 C C . ARG A 1 192 ? -33.461 32.658 12.809 1.00 41.41 192 ARG A C 1
ATOM 1511 O O . ARG A 1 192 ? -33.598 33.434 13.751 1.00 41.41 192 ARG A O 1
ATOM 1518 N N . GLY A 1 193 ? -33.442 33.038 11.536 1.00 42.00 193 GLY A N 1
ATOM 1519 C CA . GLY A 1 193 ? -33.656 34.411 11.100 1.00 42.00 193 GLY A CA 1
ATOM 1520 C C . GLY A 1 193 ? -33.637 34.535 9.578 1.00 42.00 193 GLY A C 1
ATOM 1521 O O . GLY A 1 193 ? -32.586 34.390 8.973 1.00 42.00 193 GLY A O 1
ATOM 1522 N N . SER A 1 194 ? -34.816 34.832 9.028 1.00 35.50 194 SER A N 1
ATOM 1523 C CA . SER A 1 194 ? -35.122 35.337 7.680 1.00 35.50 194 SER A CA 1
ATOM 1524 C C . SER A 1 194 ? -34.836 34.478 6.443 1.00 35.50 194 SER A C 1
ATOM 1526 O O . SER A 1 194 ? -33.731 34.412 5.924 1.00 35.50 194 SER A O 1
ATOM 1528 N N . VAL A 1 195 ? -35.938 33.889 5.965 1.00 45.03 195 VAL A N 1
ATOM 1529 C CA . VAL A 1 195 ? -36.514 33.951 4.606 1.00 45.03 195 VAL A CA 1
ATOM 1530 C C . VAL A 1 195 ? -35.586 34.376 3.460 1.00 45.03 195 VAL A C 1
ATOM 1532 O O . VAL A 1 195 ? -35.194 35.535 3.365 1.00 45.03 195 VAL A O 1
ATOM 1535 N N . GLY A 1 196 ? -35.448 33.454 2.502 1.00 45.12 196 GLY A N 1
ATOM 1536 C CA . GLY A 1 196 ? -35.332 33.761 1.077 1.00 45.12 196 GLY A CA 1
ATOM 1537 C C . GLY A 1 196 ? -33.952 33.528 0.473 1.00 45.12 196 GLY A C 1
ATOM 1538 O O . GLY A 1 196 ? -33.099 34.399 0.563 1.00 45.12 196 GLY A O 1
ATOM 1539 N N . SER A 1 197 ?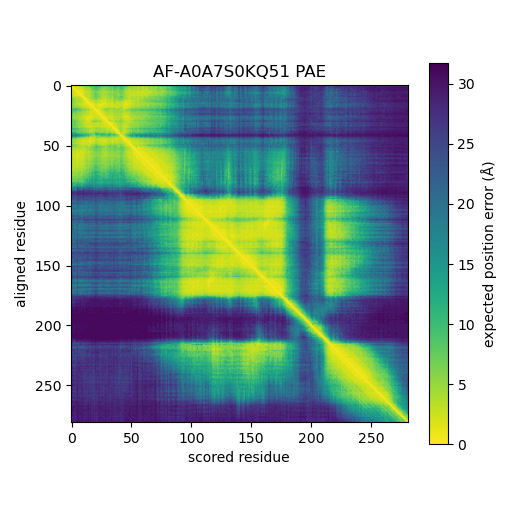 -33.767 32.388 -0.200 1.00 36.09 197 SER A N 1
ATOM 1540 C CA . SER A 1 197 ? -33.052 32.285 -1.484 1.00 36.09 197 SER A CA 1
ATOM 1541 C C . SER A 1 197 ? -32.941 30.820 -1.914 1.00 36.09 197 SER A C 1
ATOM 1543 O O . SER A 1 197 ? -32.409 30.008 -1.172 1.00 36.09 197 SER A O 1
ATOM 1545 N N . VAL A 1 198 ? -33.467 30.563 -3.112 1.00 41.38 198 VAL A N 1
ATOM 1546 C CA . VAL A 1 198 ? -33.190 29.510 -4.106 1.00 41.38 198 VAL A CA 1
ATOM 1547 C C . VAL A 1 198 ? -32.247 28.376 -3.691 1.00 41.38 198 VAL A C 1
ATOM 1549 O O . VAL A 1 198 ? -31.071 28.597 -3.405 1.00 41.38 198 VAL A O 1
ATOM 1552 N N . ILE A 1 199 ? -32.794 27.166 -3.782 1.00 35.84 199 ILE A N 1
ATOM 1553 C CA . ILE A 1 199 ? -32.175 25.895 -3.429 1.00 35.84 199 ILE A CA 1
ATOM 1554 C C . ILE A 1 199 ? -31.238 25.425 -4.549 1.00 35.84 199 ILE A C 1
ATOM 1556 O O . ILE A 1 199 ? -31.658 25.327 -5.700 1.00 35.84 199 ILE A O 1
ATOM 1560 N N . SER A 1 200 ? -29.962 25.184 -4.229 1.00 41.28 200 SER A N 1
ATOM 1561 C CA . SER A 1 200 ? -28.982 24.569 -5.148 1.00 41.28 200 SER A CA 1
ATOM 1562 C C . SER A 1 200 ? -29.079 23.042 -5.101 1.00 41.28 200 SER A C 1
ATOM 1564 O O . SER A 1 200 ? -29.475 22.514 -4.069 1.00 41.28 200 SER A O 1
ATOM 1566 N N . GLU A 1 201 ? -28.647 22.334 -6.150 1.00 40.41 201 GLU A N 1
ATOM 1567 C CA . GLU A 1 201 ? -28.684 20.857 -6.285 1.00 40.41 201 GLU A CA 1
ATOM 1568 C C . GLU A 1 201 ? -28.075 20.069 -5.097 1.00 40.41 201 GLU A C 1
ATOM 1570 O O . GLU A 1 201 ? -28.351 18.886 -4.942 1.00 40.41 201 GLU A O 1
ATOM 1575 N N . ALA A 1 202 ? -27.309 20.713 -4.207 1.00 43.69 202 ALA A N 1
ATOM 1576 C CA . ALA A 1 202 ? -26.812 20.127 -2.956 1.00 43.69 202 ALA A CA 1
ATOM 1577 C C . ALA A 1 202 ? -27.857 20.041 -1.818 1.00 43.69 202 ALA A C 1
ATOM 1579 O O . ALA A 1 202 ? -27.686 19.269 -0.880 1.00 43.69 202 ALA A O 1
ATOM 1580 N N . GLU A 1 203 ? -28.931 20.831 -1.865 1.00 42.34 203 GLU A N 1
ATOM 1581 C CA . GLU A 1 203 ? -29.963 20.878 -0.817 1.00 42.34 203 GLU A CA 1
ATOM 1582 C C . GLU A 1 203 ? -31.060 19.811 -1.012 1.00 42.34 203 GLU A C 1
ATOM 1584 O O . GLU A 1 203 ? -31.841 19.555 -0.097 1.00 42.34 203 GLU A O 1
ATOM 1589 N N . GLU A 1 204 ? -31.099 19.125 -2.161 1.00 38.59 204 GLU A N 1
ATOM 1590 C CA . GLU A 1 204 ? -32.015 17.993 -2.370 1.00 38.59 204 GLU A CA 1
ATOM 1591 C C . GLU A 1 204 ? -31.557 16.725 -1.619 1.00 38.59 204 GLU A C 1
ATOM 1593 O O . GLU A 1 204 ? -32.391 15.913 -1.219 1.00 38.59 204 GLU A O 1
ATOM 1598 N N . GLU A 1 205 ? -30.258 16.597 -1.310 1.00 41.19 205 GLU A N 1
ATOM 1599 C CA . GLU A 1 205 ? -29.724 15.506 -0.475 1.00 41.19 205 GLU A CA 1
ATOM 1600 C C . GLU A 1 205 ? -29.936 15.765 1.036 1.00 41.19 205 GLU A C 1
ATOM 1602 O O . GLU A 1 205 ? -30.005 14.828 1.830 1.00 41.19 205 GLU A O 1
ATOM 1607 N N . GLU A 1 206 ? -30.165 17.027 1.434 1.00 43.19 206 GLU A N 1
ATOM 1608 C CA . GLU A 1 206 ? -30.641 17.411 2.778 1.00 43.19 206 GLU A CA 1
ATOM 1609 C C . GLU A 1 206 ? -32.159 17.186 2.961 1.00 43.19 206 GLU A C 1
ATOM 1611 O O . GLU A 1 206 ? -32.653 17.178 4.092 1.00 43.19 206 GLU A O 1
ATOM 1616 N N . LEU A 1 207 ? -32.919 16.979 1.876 1.00 34.78 207 LEU A N 1
ATOM 1617 C CA . LEU A 1 207 ? -34.388 16.956 1.901 1.00 34.78 207 LEU A CA 1
ATOM 1618 C C . LEU A 1 207 ? -34.987 15.603 2.347 1.00 34.78 207 LEU A C 1
ATOM 1620 O O . LEU A 1 207 ? -36.159 15.552 2.724 1.00 34.78 207 LEU A O 1
ATOM 1624 N N . PHE A 1 208 ? -34.191 14.523 2.375 1.00 35.41 208 PHE A N 1
ATOM 1625 C CA . PHE A 1 208 ? -34.641 13.164 2.736 1.00 35.41 208 PHE A CA 1
ATOM 1626 C C . PHE A 1 208 ? -33.851 12.473 3.864 1.00 35.41 208 PHE A C 1
ATOM 1628 O O . PHE A 1 208 ? -33.957 11.259 4.030 1.00 35.41 208 PHE A O 1
ATOM 1635 N N . GLY A 1 209 ? -33.136 13.220 4.708 1.00 32.59 209 GLY A N 1
ATOM 1636 C CA . GLY A 1 209 ? -32.646 12.707 5.994 1.00 32.59 209 GLY A CA 1
ATOM 1637 C C . GLY A 1 209 ? -33.418 13.305 7.176 1.00 32.59 209 GLY A C 1
ATOM 1638 O O . GLY A 1 209 ? -33.054 14.388 7.633 1.00 32.59 209 GLY A O 1
ATOM 1639 N N . PRO A 1 210 ? -34.484 12.673 7.705 1.00 39.06 210 PRO A N 1
ATOM 1640 C CA . PRO A 1 210 ? -35.213 13.231 8.833 1.00 39.06 210 PRO A CA 1
ATOM 1641 C C . PRO A 1 210 ? -34.587 12.807 10.171 1.00 39.06 210 PRO A C 1
ATOM 1643 O O . PRO A 1 210 ? -34.362 11.630 10.415 1.00 39.06 210 PRO A O 1
ATOM 1646 N N . LEU A 1 211 ? -34.440 13.789 11.069 1.00 34.50 211 LEU A N 1
ATOM 1647 C CA . LEU A 1 211 ? -34.465 13.654 12.535 1.00 34.50 211 LEU A CA 1
ATOM 1648 C C . LEU A 1 211 ? -33.495 12.641 13.174 1.00 34.50 211 LEU A C 1
ATOM 1650 O O . LEU A 1 211 ? -33.845 11.485 13.391 1.00 34.50 211 LEU A O 1
ATOM 1654 N N . GLY A 1 212 ? -32.375 13.125 13.709 1.00 36.84 212 GLY A N 1
ATOM 1655 C CA . GLY A 1 212 ? -31.744 12.418 14.820 1.00 36.84 212 GLY A CA 1
ATOM 1656 C C . GLY A 1 212 ? -30.343 12.889 15.146 1.00 36.84 212 GLY A C 1
ATOM 1657 O O . GLY A 1 212 ? -29.465 12.937 14.300 1.00 36.84 212 GLY A O 1
ATOM 1658 N N . GLU A 1 213 ? -30.138 13.210 16.412 1.00 48.41 213 GLU A N 1
ATOM 1659 C CA . GLU A 1 213 ? -28.868 13.026 17.097 1.00 48.41 213 GLU A CA 1
ATOM 1660 C C . GLU A 1 213 ? -28.292 11.649 16.717 1.00 48.41 213 GLU A C 1
ATOM 1662 O O . GLU A 1 213 ? -28.829 10.625 17.125 1.00 48.41 213 GLU A O 1
ATOM 1667 N N . GLU A 1 214 ? -27.284 11.603 15.840 1.00 57.50 214 GLU A N 1
ATOM 1668 C CA . GLU A 1 214 ? -26.740 10.323 15.382 1.00 57.50 214 GLU A CA 1
ATOM 1669 C C . GLU A 1 214 ? -26.089 9.588 16.559 1.00 57.50 214 GLU A C 1
ATOM 1671 O O . GLU A 1 214 ? -25.052 10.002 17.094 1.00 57.50 214 GLU A O 1
ATOM 1676 N N . ASP A 1 215 ? -26.688 8.470 16.962 1.00 65.06 215 ASP A N 1
ATOM 1677 C CA . ASP A 1 215 ? -26.167 7.622 18.024 1.00 65.06 215 ASP A CA 1
ATOM 1678 C C . ASP A 1 215 ? -24.841 6.993 17.574 1.00 65.06 215 ASP A C 1
ATOM 1680 O O . ASP A 1 215 ? -24.803 5.985 16.874 1.00 65.06 215 ASP A O 1
ATOM 1684 N N . LYS A 1 216 ? -23.700 7.568 17.966 1.00 80.94 216 LYS A N 1
ATOM 1685 C CA . LYS A 1 216 ? -22.391 6.937 17.714 1.00 80.94 216 LYS A CA 1
ATOM 1686 C C . LYS A 1 216 ? -22.122 5.838 18.748 1.00 80.94 216 LYS A C 1
ATOM 1688 O O . LYS A 1 216 ? -22.387 6.008 19.942 1.00 80.94 216 LYS A O 1
ATOM 1693 N N . VAL A 1 217 ? -21.478 4.745 18.328 1.00 79.62 217 VAL A N 1
ATOM 1694 C CA . VAL A 1 217 ? -21.084 3.607 19.189 1.00 79.62 217 VAL A CA 1
ATOM 1695 C C . VAL A 1 217 ? -20.356 4.080 20.457 1.00 79.62 217 VAL A C 1
ATOM 1697 O O . VAL A 1 217 ? -20.680 3.641 21.563 1.00 79.62 217 VAL A O 1
ATOM 1700 N N . LYS A 1 218 ? -19.429 5.037 20.327 1.00 77.81 218 LYS A N 1
ATOM 1701 C CA . LYS A 1 218 ? -18.695 5.628 21.458 1.00 77.81 218 LYS A CA 1
ATOM 1702 C C . LYS A 1 218 ? -19.602 6.257 22.525 1.00 77.81 218 LYS A C 1
ATOM 1704 O O . LYS A 1 218 ? -19.339 6.081 23.714 1.00 77.81 218 LYS A O 1
ATOM 1709 N N . HIS A 1 219 ? -20.681 6.941 22.131 1.00 79.44 219 HIS A N 1
ATOM 1710 C CA . HIS A 1 219 ? -21.617 7.583 23.063 1.00 79.44 219 HIS A CA 1
ATOM 1711 C C . HIS A 1 219 ? -22.457 6.542 23.808 1.00 79.44 219 HIS A C 1
ATOM 1713 O O . HIS A 1 219 ? -22.581 6.616 25.034 1.00 79.44 219 HIS A O 1
ATOM 1719 N N . LEU A 1 220 ? -22.936 5.512 23.101 1.00 79.44 220 LEU A N 1
ATOM 1720 C CA . LEU A 1 220 ? -23.693 4.411 23.698 1.00 79.44 220 LEU A CA 1
ATOM 1721 C C . LEU A 1 220 ? -22.872 3.671 24.767 1.00 79.44 220 LEU A C 1
ATOM 1723 O O . LEU A 1 220 ? -23.317 3.501 25.906 1.00 79.44 220 LEU A O 1
ATOM 1727 N N . PHE A 1 221 ? -21.644 3.262 24.437 1.00 80.25 221 PHE A N 1
ATOM 1728 C CA . PHE A 1 221 ? -20.789 2.546 25.389 1.00 80.25 221 PHE A CA 1
ATOM 1729 C C . PHE A 1 221 ? -20.285 3.448 26.528 1.00 80.25 221 PHE A C 1
ATOM 1731 O O . PHE A 1 221 ? -20.146 2.960 27.656 1.00 80.25 221 PHE A O 1
ATOM 1738 N N . ALA A 1 222 ? -20.098 4.753 26.291 1.00 77.12 222 ALA A N 1
ATOM 1739 C CA . ALA A 1 222 ? -19.835 5.733 27.346 1.00 77.12 222 ALA A CA 1
ATOM 1740 C C . ALA A 1 222 ? -20.975 5.798 28.364 1.00 77.12 222 ALA A C 1
ATOM 1742 O O . ALA A 1 222 ? -20.736 5.671 29.570 1.00 77.12 222 ALA A O 1
ATOM 1743 N N . ALA A 1 223 ? -22.213 5.924 27.880 1.00 77.31 223 ALA A N 1
ATOM 1744 C CA . ALA A 1 223 ? -23.402 5.959 28.719 1.00 77.31 223 ALA A CA 1
ATOM 1745 C C . ALA A 1 223 ? -23.535 4.670 29.540 1.00 77.31 223 ALA A C 1
ATOM 1747 O O . ALA A 1 223 ? -23.670 4.740 30.761 1.00 77.31 223 ALA A O 1
ATOM 1748 N N . ILE A 1 224 ? -23.396 3.493 28.914 1.00 78.62 224 ILE A N 1
ATOM 1749 C CA . ILE A 1 224 ? -23.436 2.196 29.613 1.00 78.62 224 ILE A CA 1
ATOM 1750 C C . ILE A 1 224 ? -22.361 2.131 30.705 1.00 78.62 224 ILE A C 1
ATOM 1752 O O . ILE A 1 224 ? -22.633 1.692 31.828 1.00 78.62 224 ILE A O 1
ATOM 1756 N N . HIS A 1 225 ? -21.140 2.587 30.413 1.00 76.69 225 HIS A N 1
ATOM 1757 C CA . HIS A 1 225 ? -20.046 2.564 31.378 1.00 76.69 225 HIS A CA 1
ATOM 1758 C C . HIS A 1 225 ? -20.337 3.461 32.588 1.00 76.69 225 HIS A C 1
ATOM 1760 O O . HIS A 1 225 ? -20.278 2.989 33.728 1.00 76.69 225 HIS A O 1
ATOM 1766 N N . VAL A 1 226 ? -20.727 4.718 32.355 1.00 78.19 226 VAL A N 1
ATOM 1767 C CA . VAL A 1 226 ? -21.064 5.685 33.412 1.00 78.19 226 VAL A CA 1
ATOM 1768 C C . VAL A 1 226 ? -22.262 5.210 34.230 1.00 78.19 226 VAL A C 1
ATOM 1770 O O . VAL A 1 226 ? -22.200 5.191 35.461 1.00 78.19 226 VAL A O 1
ATOM 1773 N N . GLN A 1 227 ? -23.326 4.748 33.571 1.00 78.50 227 GLN A N 1
ATOM 1774 C CA . GLN A 1 227 ? -24.510 4.209 34.237 1.00 78.50 227 GLN A CA 1
ATOM 1775 C C . GLN A 1 227 ? -24.155 3.002 35.108 1.00 78.50 227 GLN A C 1
ATOM 1777 O O . GLN A 1 227 ? -24.620 2.906 36.243 1.00 78.50 227 GLN A O 1
ATOM 1782 N N . SER A 1 228 ? -23.300 2.093 34.631 1.00 73.81 228 SER A N 1
ATOM 1783 C CA . SER A 1 228 ? -22.869 0.932 35.418 1.00 73.81 228 SER A CA 1
ATOM 1784 C C . SER A 1 228 ? -22.056 1.331 36.658 1.00 73.81 228 SER A C 1
ATOM 1786 O O . SER A 1 228 ? -22.249 0.762 37.738 1.00 73.81 228 SER A O 1
ATOM 1788 N N . ALA A 1 229 ? -21.192 2.344 36.535 1.00 79.38 229 ALA A N 1
ATOM 1789 C CA . ALA A 1 229 ? -20.411 2.884 37.642 1.00 79.38 229 ALA A CA 1
ATOM 1790 C C . ALA A 1 229 ? -21.310 3.576 38.674 1.00 79.38 229 ALA A C 1
ATOM 1792 O O . ALA A 1 229 ? -21.166 3.340 39.876 1.00 79.38 229 ALA A O 1
ATOM 1793 N N . TRP A 1 230 ? -22.281 4.366 38.209 1.00 85.56 230 TRP A N 1
ATOM 1794 C CA . TRP A 1 230 ? -23.270 5.018 39.060 1.00 85.56 230 TRP A CA 1
ATOM 1795 C C . TRP A 1 230 ? -24.135 3.999 39.809 1.00 85.56 230 TRP A C 1
ATOM 1797 O O . TRP A 1 230 ? -24.202 4.053 41.035 1.00 85.56 230 TRP A O 1
ATOM 1807 N N . ARG A 1 231 ? -24.692 2.996 39.112 1.00 87.00 231 ARG A N 1
ATOM 1808 C CA . ARG A 1 231 ? -25.478 1.909 39.731 1.00 87.00 231 ARG A CA 1
ATOM 1809 C C . ARG A 1 231 ? -24.672 1.163 40.795 1.00 87.00 231 ARG A C 1
ATOM 1811 O O . ARG A 1 231 ? -25.196 0.855 41.862 1.00 87.00 231 ARG A O 1
ATOM 1818 N N . ARG A 1 232 ? -23.383 0.903 40.544 1.00 85.25 232 ARG A N 1
ATOM 1819 C CA . ARG A 1 232 ? -22.492 0.272 41.531 1.00 85.25 232 ARG A CA 1
ATOM 1820 C C . ARG A 1 232 ? -22.264 1.166 42.749 1.00 85.25 232 ARG A C 1
ATOM 1822 O O . ARG A 1 232 ? -22.310 0.673 43.874 1.00 85.25 232 ARG A O 1
ATOM 1829 N N . LYS A 1 233 ? -22.006 2.458 42.538 1.00 87.69 233 LYS A N 1
ATOM 1830 C CA . LYS A 1 233 ? -21.810 3.428 43.623 1.00 87.69 233 LYS A CA 1
ATOM 1831 C C . LYS A 1 233 ? -23.065 3.544 44.485 1.00 87.69 233 LYS A C 1
ATOM 1833 O O . LYS A 1 233 ? -22.959 3.519 45.709 1.00 87.69 233 LYS A O 1
ATOM 1838 N N . GLU A 1 234 ? -24.233 3.599 43.856 1.00 88.94 234 GLU A N 1
ATOM 1839 C CA . GLU A 1 234 ? -25.513 3.656 44.554 1.00 88.94 234 GLU A CA 1
ATOM 1840 C C . GLU A 1 234 ? -25.774 2.366 45.343 1.00 88.94 234 GLU A C 1
ATOM 1842 O O . GLU A 1 234 ? -26.064 2.431 46.53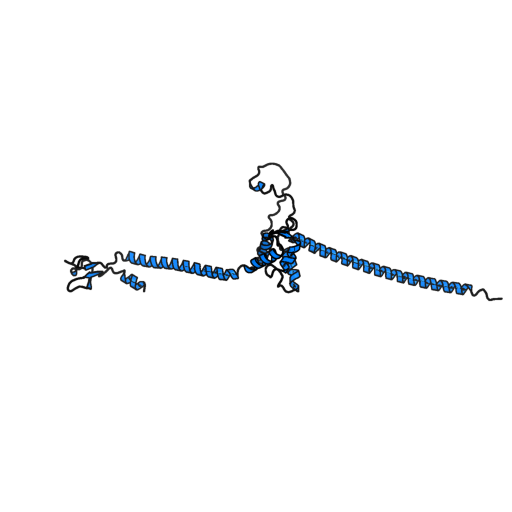3 1.00 88.94 234 GLU A O 1
ATOM 1847 N N . ALA A 1 235 ? -25.536 1.187 44.759 1.00 90.44 235 ALA A N 1
ATOM 1848 C CA . ALA A 1 235 ? -25.644 -0.084 45.482 1.00 90.44 235 ALA A CA 1
ATOM 1849 C C . ALA A 1 235 ? -24.723 -0.139 46.718 1.00 90.44 235 ALA A C 1
ATOM 1851 O O . ALA A 1 235 ? -25.145 -0.552 47.799 1.00 90.44 235 ALA A O 1
ATOM 1852 N N . MET A 1 236 ? -23.478 0.331 46.596 1.00 90.50 236 MET A N 1
ATOM 1853 C CA . MET A 1 236 ? -22.544 0.409 47.726 1.00 90.50 236 MET A CA 1
ATOM 1854 C C . MET A 1 236 ? -23.034 1.375 48.809 1.00 90.50 236 MET A C 1
ATOM 1856 O O . MET A 1 236 ? -22.943 1.059 49.998 1.00 90.50 236 MET A O 1
ATOM 1860 N N . ARG A 1 237 ? -23.600 2.521 48.416 1.00 92.31 237 ARG A N 1
ATOM 1861 C CA . ARG A 1 237 ? -24.209 3.486 49.338 1.00 92.31 237 ARG A CA 1
ATOM 1862 C C . ARG A 1 237 ? -25.386 2.865 50.090 1.00 92.31 237 ARG A C 1
ATOM 1864 O O . ARG A 1 237 ? -25.450 2.992 51.310 1.00 92.31 237 ARG A O 1
ATOM 1871 N N . GLN A 1 238 ? -26.262 2.140 49.397 1.00 91.50 238 GLN A N 1
ATOM 1872 C CA . GLN A 1 238 ? -27.389 1.429 50.007 1.00 91.50 238 GLN A CA 1
ATOM 1873 C C . GLN A 1 238 ? -26.910 0.391 51.033 1.00 91.50 238 GLN A C 1
ATOM 1875 O O . GLN A 1 238 ? -27.407 0.356 52.159 1.00 91.50 238 GLN A O 1
ATOM 1880 N N . VAL A 1 239 ? -25.875 -0.391 50.703 1.00 91.69 239 VAL A N 1
ATOM 1881 C CA . VAL A 1 239 ? -25.268 -1.359 51.634 1.00 91.69 239 VAL A CA 1
ATOM 1882 C C . VAL A 1 239 ? -24.667 -0.662 52.860 1.00 91.69 239 VAL A C 1
ATOM 1884 O O . VAL A 1 239 ? -24.826 -1.143 53.984 1.00 91.69 239 VAL A O 1
ATOM 1887 N N . GLN A 1 240 ? -23.989 0.474 52.683 1.00 91.56 240 GLN A N 1
ATOM 1888 C CA . GLN A 1 240 ? -23.437 1.245 53.801 1.00 91.56 240 GLN A CA 1
ATOM 1889 C C . GLN A 1 240 ? -24.537 1.806 54.709 1.00 91.56 240 GLN A C 1
ATOM 1891 O O . GLN A 1 240 ? -24.452 1.656 55.930 1.00 91.56 240 GLN A O 1
ATOM 1896 N N . LEU A 1 241 ? -25.596 2.381 54.134 1.00 93.12 241 LEU A N 1
ATOM 1897 C CA . LEU A 1 241 ? -26.746 2.881 54.889 1.00 93.12 241 LEU A CA 1
ATOM 1898 C C . LEU A 1 241 ? -27.457 1.753 55.649 1.00 93.12 241 LEU A C 1
ATOM 1900 O O . LEU A 1 241 ? -27.788 1.924 56.822 1.00 93.12 241 LEU A O 1
ATOM 1904 N N . ALA A 1 242 ? -27.629 0.582 55.031 1.00 91.69 242 ALA A N 1
ATOM 1905 C CA . ALA A 1 242 ? -28.196 -0.595 55.686 1.00 91.69 242 ALA A CA 1
ATOM 1906 C C . ALA A 1 242 ? -27.336 -1.065 56.873 1.00 91.69 242 ALA A C 1
ATOM 1908 O O . ALA A 1 242 ? -27.868 -1.325 57.953 1.00 91.69 242 ALA A O 1
ATOM 1909 N N . LYS A 1 243 ? -26.001 -1.093 56.726 1.00 92.94 243 LYS A N 1
ATOM 1910 C CA . LYS A 1 243 ? -25.072 -1.419 57.825 1.00 92.94 243 LYS A CA 1
ATOM 1911 C C . LYS A 1 243 ? -25.168 -0.419 58.980 1.00 92.94 243 LYS A C 1
ATOM 1913 O O . LYS A 1 243 ? -25.170 -0.834 60.138 1.00 92.94 243 LYS A O 1
ATOM 1918 N N . ILE A 1 244 ? -25.267 0.880 58.685 1.00 92.81 244 ILE A N 1
ATOM 1919 C CA . ILE A 1 244 ? -25.435 1.927 59.707 1.00 92.81 244 ILE A CA 1
ATOM 1920 C C . ILE A 1 244 ? -26.771 1.748 60.442 1.00 92.81 244 ILE A C 1
ATOM 1922 O O . ILE A 1 244 ? -26.793 1.752 61.673 1.00 92.81 244 ILE A O 1
ATOM 1926 N N . ARG A 1 245 ? -27.874 1.513 59.716 1.00 91.94 245 ARG A N 1
ATOM 1927 C CA . ARG A 1 245 ? -29.197 1.249 60.311 1.00 91.94 245 ARG A CA 1
ATOM 1928 C C . ARG A 1 245 ? -29.194 0.000 61.195 1.00 91.94 245 ARG A C 1
ATOM 1930 O O . ARG A 1 245 ? -29.698 0.059 62.312 1.00 91.94 245 ARG A O 1
ATOM 1937 N N . ALA A 1 246 ? -28.570 -1.092 60.750 1.00 89.5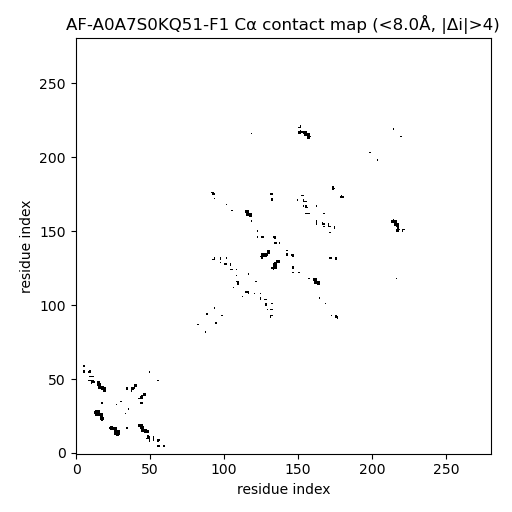6 246 ALA A N 1
ATOM 1938 C CA . ALA A 1 246 ? -28.456 -2.323 61.532 1.00 89.56 246 ALA A CA 1
ATOM 1939 C C . ALA A 1 246 ? -27.647 -2.123 62.827 1.00 89.56 246 ALA A C 1
ATOM 1941 O O . ALA A 1 246 ? -28.047 -2.611 63.884 1.00 89.56 246 ALA A O 1
ATOM 1942 N N . ARG A 1 247 ? -26.542 -1.359 62.777 1.00 88.88 247 ARG A N 1
ATOM 1943 C CA . ARG A 1 247 ? -25.765 -0.991 63.976 1.00 88.88 247 ARG A CA 1
ATOM 1944 C C . ARG A 1 247 ? -26.588 -0.151 64.951 1.00 88.88 247 ARG A C 1
ATOM 1946 O O . ARG A 1 247 ? -26.569 -0.442 66.142 1.00 88.88 247 ARG A O 1
ATOM 1953 N N . LYS A 1 248 ? -27.341 0.836 64.453 1.00 89.62 248 LYS A N 1
ATOM 1954 C CA . LYS A 1 248 ? -28.234 1.664 65.278 1.00 89.62 248 LYS A CA 1
ATOM 1955 C C . LYS A 1 248 ? -29.334 0.826 65.936 1.00 89.62 248 LYS A C 1
ATOM 1957 O O . LYS A 1 248 ? -29.563 0.963 67.129 1.00 89.62 248 LYS A O 1
ATOM 1962 N N . HIS A 1 249 ? -29.961 -0.086 65.191 1.00 86.31 249 HIS A N 1
ATOM 1963 C CA . HIS A 1 249 ? -30.998 -0.967 65.732 1.00 86.31 249 HIS A CA 1
ATOM 1964 C C . HIS A 1 249 ? -30.449 -1.930 66.796 1.00 86.31 249 HIS A C 1
ATOM 1966 O O . HIS A 1 249 ? -31.068 -2.105 67.842 1.00 86.31 249 HIS A O 1
ATOM 1972 N N . LYS A 1 250 ? -29.247 -2.487 66.585 1.00 88.19 250 LYS A N 1
ATOM 1973 C CA . LYS A 1 250 ? -28.553 -3.299 67.596 1.00 88.19 250 LYS A CA 1
ATOM 1974 C C . LYS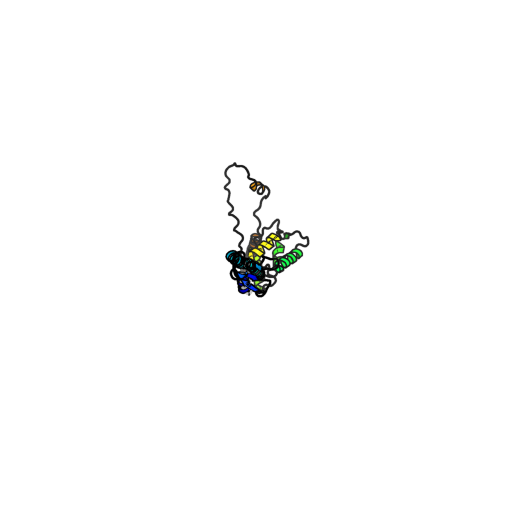 A 1 250 ? -28.220 -2.484 68.853 1.00 88.19 250 LYS A C 1
ATOM 1976 O O . LYS A 1 250 ? -28.404 -2.993 69.950 1.00 88.19 250 LYS A O 1
ATOM 1981 N N . GLY A 1 251 ? -27.771 -1.236 68.698 1.00 83.25 251 GLY A N 1
ATOM 1982 C CA . GLY A 1 251 ? -27.521 -0.317 69.815 1.00 83.25 251 GLY A CA 1
ATOM 1983 C C . GLY A 1 251 ? -28.786 0.005 70.617 1.00 83.25 251 GLY A C 1
ATOM 1984 O O . GLY A 1 251 ? -28.779 -0.147 71.835 1.00 83.25 251 GLY A O 1
ATOM 1985 N N . ASN A 1 252 ? -29.887 0.355 69.941 1.00 83.94 252 ASN A N 1
ATOM 1986 C CA . ASN A 1 252 ? -31.179 0.603 70.594 1.00 83.94 252 ASN A CA 1
ATOM 1987 C C . ASN A 1 252 ? -31.683 -0.628 71.354 1.00 83.94 252 ASN A C 1
ATOM 1989 O O . ASN A 1 252 ? -32.091 -0.498 72.501 1.00 83.94 252 ASN A O 1
ATOM 1993 N N . LYS A 1 253 ? -31.596 -1.822 70.756 1.00 82.38 253 LYS A N 1
ATOM 1994 C CA . LYS A 1 253 ? -32.029 -3.065 71.408 1.00 82.38 253 LYS A CA 1
ATOM 1995 C C . LYS A 1 253 ? -31.235 -3.359 72.687 1.00 82.38 253 LYS A C 1
ATOM 1997 O O . LYS A 1 253 ? -31.818 -3.739 73.691 1.00 82.38 253 LYS A O 1
ATOM 2002 N N . VAL A 1 254 ? -29.917 -3.136 72.671 1.00 82.88 254 VAL A N 1
ATOM 2003 C CA . VAL A 1 254 ? -29.068 -3.296 73.866 1.00 82.88 254 VAL A CA 1
ATOM 2004 C C . VAL A 1 254 ? -29.452 -2.297 74.964 1.00 82.88 254 VAL A C 1
ATOM 2006 O O . VAL A 1 254 ? -29.468 -2.671 76.134 1.00 82.88 254 VAL A O 1
ATOM 2009 N N . SER A 1 255 ? -29.787 -1.056 74.597 1.00 81.06 255 SER A N 1
ATOM 2010 C CA . SER A 1 255 ? -30.261 -0.036 75.542 1.00 81.06 255 SER A CA 1
ATOM 2011 C C . SER A 1 255 ? -31.607 -0.416 76.171 1.00 81.06 255 SER A C 1
ATOM 2013 O O . SER A 1 255 ? -31.732 -0.391 77.391 1.00 81.06 255 SER A O 1
ATOM 2015 N N . GLU A 1 256 ? -32.586 -0.838 75.364 1.00 80.94 256 GLU A N 1
ATOM 2016 C CA . GLU A 1 256 ? -33.903 -1.281 75.853 1.00 80.94 256 GLU A CA 1
ATOM 2017 C C . GLU A 1 256 ? -33.806 -2.533 76.740 1.00 80.94 256 GLU A C 1
ATOM 2019 O O . GLU A 1 256 ? -34.494 -2.643 77.757 1.00 80.94 256 GLU A O 1
ATOM 2024 N N . ASP A 1 257 ? -32.936 -3.484 76.384 1.00 79.38 257 ASP A N 1
ATOM 2025 C CA . ASP A 1 257 ? -32.693 -4.686 77.185 1.00 79.38 257 ASP A CA 1
ATOM 2026 C C . ASP A 1 257 ? -32.032 -4.342 78.535 1.00 79.38 257 ASP A C 1
ATOM 2028 O O . ASP A 1 257 ? -32.329 -4.981 79.549 1.00 79.38 257 ASP A O 1
ATOM 2032 N N . ALA A 1 258 ? -31.158 -3.329 78.578 1.00 79.88 258 ALA A N 1
ATOM 2033 C CA . ALA A 1 258 ? -30.556 -2.833 79.814 1.00 79.88 258 ALA A CA 1
ATOM 2034 C C . ALA A 1 258 ? -31.590 -2.128 80.712 1.00 79.88 258 ALA A C 1
ATOM 2036 O O . ALA A 1 258 ? -31.661 -2.430 81.905 1.00 79.88 258 ALA A O 1
ATOM 2037 N N . GLU A 1 259 ? -32.443 -1.269 80.147 1.00 82.00 259 GLU A N 1
ATOM 2038 C CA . GLU A 1 259 ? -33.532 -0.611 80.883 1.00 82.00 259 GLU A CA 1
ATOM 2039 C C . GLU A 1 259 ? -34.543 -1.621 81.445 1.00 82.00 259 GLU A C 1
ATOM 2041 O O . GLU A 1 259 ? -34.902 -1.544 82.621 1.00 82.00 259 GLU A O 1
ATOM 2046 N N . ARG A 1 260 ? -34.944 -2.640 80.667 1.00 78.38 260 ARG A N 1
ATOM 2047 C CA . ARG A 1 260 ? -35.815 -3.721 81.173 1.00 78.38 260 ARG A CA 1
ATOM 2048 C C . ARG A 1 260 ? -35.191 -4.486 82.334 1.00 78.38 260 ARG A C 1
ATOM 2050 O O . ARG A 1 260 ? -35.908 -4.871 83.256 1.00 78.38 260 ARG A O 1
ATOM 2057 N N . ARG A 1 261 ? -33.878 -4.738 82.303 1.00 77.25 261 ARG A N 1
ATOM 2058 C CA . ARG A 1 261 ? -33.174 -5.411 83.410 1.00 77.25 261 ARG A CA 1
ATOM 2059 C C . ARG A 1 261 ? -33.170 -4.556 84.674 1.00 77.25 261 ARG A C 1
ATOM 2061 O O . ARG A 1 261 ? -33.409 -5.097 85.751 1.00 77.25 261 ARG A O 1
ATOM 2068 N N . LEU A 1 262 ? -32.964 -3.245 84.542 1.00 75.94 262 LEU A N 1
ATOM 2069 C CA . LEU A 1 262 ? -33.021 -2.312 85.669 1.00 75.94 262 LEU A CA 1
ATOM 2070 C C . LEU A 1 262 ? -34.428 -2.258 86.279 1.00 75.94 262 LEU A C 1
ATOM 2072 O O . LEU A 1 262 ? -34.564 -2.452 87.485 1.00 75.94 262 LEU A O 1
ATOM 2076 N N . LEU A 1 263 ? -35.475 -2.127 85.459 1.00 74.12 263 LEU A N 1
ATOM 2077 C CA . LEU A 1 263 ? -36.872 -2.129 85.922 1.00 74.12 263 LEU A CA 1
ATOM 2078 C C . LEU A 1 263 ? -37.279 -3.443 86.610 1.00 74.12 263 LEU A C 1
ATOM 2080 O O . LEU A 1 263 ? -38.042 -3.438 87.572 1.00 74.12 263 LEU A O 1
ATOM 2084 N N . LYS A 1 264 ? -36.749 -4.583 86.152 1.00 72.44 264 LYS A N 1
ATOM 2085 C CA . LYS A 1 264 ? -37.003 -5.884 86.788 1.00 72.44 264 LYS A CA 1
ATOM 2086 C C . LYS A 1 264 ? -36.278 -6.031 88.131 1.00 72.44 264 LYS A C 1
ATOM 2088 O O . LYS A 1 264 ? -36.780 -6.706 89.023 1.00 72.44 264 LYS A O 1
ATOM 2093 N N . SER A 1 265 ? -35.114 -5.398 88.295 1.00 66.75 265 SER A N 1
ATOM 2094 C CA . SER A 1 265 ? -34.406 -5.382 89.583 1.00 66.75 265 SER A CA 1
ATOM 2095 C C . SER A 1 265 ? -35.101 -4.502 90.626 1.00 66.75 265 SER A C 1
ATOM 2097 O O . SER A 1 265 ? -35.177 -4.896 91.786 1.00 66.75 265 SER A O 1
ATOM 2099 N N . THR A 1 266 ? -35.683 -3.368 90.219 1.00 64.75 266 THR A N 1
ATOM 2100 C CA . THR A 1 266 ? -36.399 -2.457 91.125 1.00 64.75 266 THR A CA 1
ATOM 2101 C C . THR A 1 266 ? -37.780 -2.980 91.535 1.00 64.75 266 THR A C 1
ATOM 2103 O O . THR A 1 266 ? -38.210 -2.740 92.664 1.00 64.75 266 THR A O 1
ATOM 2106 N N . SER A 1 267 ? -38.462 -3.764 90.687 1.00 58.94 267 SER A N 1
ATOM 2107 C CA . SER A 1 267 ? -39.718 -4.427 91.072 1.00 58.94 267 SER A CA 1
ATOM 2108 C C . SER A 1 267 ? -39.500 -5.545 92.103 1.00 58.94 267 SER A C 1
ATOM 2110 O O . SER A 1 267 ? -40.257 -5.645 93.063 1.00 58.94 267 SER A O 1
ATOM 2112 N N . MET A 1 268 ? -38.422 -6.337 91.981 1.00 56.66 268 MET A N 1
ATOM 2113 C CA . MET A 1 268 ? -38.100 -7.399 92.952 1.00 56.66 268 MET A CA 1
ATOM 2114 C C . MET A 1 268 ? -37.681 -6.862 94.330 1.00 56.66 268 MET A C 1
ATOM 2116 O O . MET A 1 268 ? -37.837 -7.557 95.333 1.00 56.66 268 MET A O 1
ATOM 2120 N N . THR A 1 269 ? -37.172 -5.630 94.412 1.00 56.88 269 THR A N 1
ATOM 2121 C CA . THR A 1 269 ? -36.895 -4.973 95.699 1.00 56.88 269 THR A CA 1
ATOM 2122 C C . THR A 1 269 ? -38.149 -4.391 96.355 1.00 56.88 269 THR A C 1
ATOM 2124 O O . THR A 1 269 ? -38.195 -4.310 97.580 1.00 56.88 269 THR A O 1
ATOM 2127 N N . SER A 1 270 ? -39.180 -4.045 95.574 1.00 52.03 270 SER A N 1
ATOM 2128 C CA . SER A 1 270 ? -40.461 -3.547 96.097 1.00 52.03 270 SER A CA 1
ATOM 2129 C C . SER A 1 270 ? -41.274 -4.662 96.766 1.00 52.03 270 SER A C 1
ATOM 2131 O O . SER A 1 270 ? -41.750 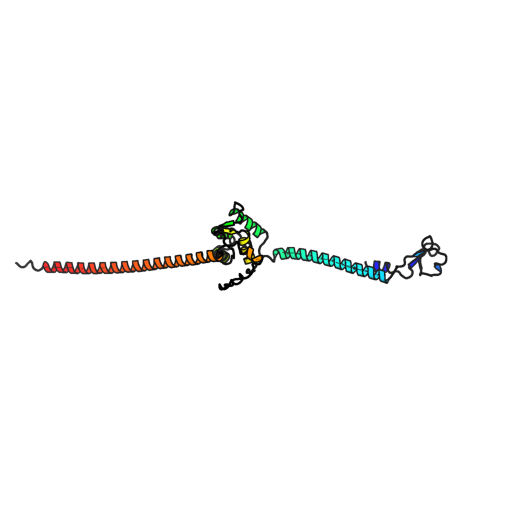-4.475 97.883 1.00 52.03 270 SER A O 1
ATOM 2133 N N . ASP A 1 271 ? -41.343 -5.854 96.162 1.00 50.47 271 ASP A N 1
ATOM 2134 C CA . ASP A 1 271 ? -42.069 -6.999 96.746 1.00 50.47 271 ASP A CA 1
ATOM 2135 C C . ASP A 1 271 ? -41.430 -7.506 98.053 1.00 50.47 271 ASP A C 1
ATOM 2137 O O . ASP A 1 271 ? -42.111 -8.028 98.937 1.00 50.47 271 ASP A O 1
ATOM 2141 N N . ARG A 1 272 ? -40.118 -7.296 98.234 1.00 50.19 272 ARG A N 1
ATOM 2142 C CA . ARG A 1 272 ? -39.413 -7.679 99.467 1.00 50.19 272 ARG A CA 1
ATOM 2143 C C . ARG A 1 272 ? -39.664 -6.718 100.636 1.00 50.19 272 ARG A C 1
ATOM 2145 O O . ARG A 1 272 ? -39.495 -7.129 101.779 1.00 50.19 272 ARG A O 1
ATOM 2152 N N . SER A 1 273 ? -40.100 -5.482 100.371 1.00 48.19 273 SER A N 1
ATOM 2153 C CA . SER A 1 273 ? -40.447 -4.498 101.409 1.00 48.19 273 SER A CA 1
ATOM 2154 C C . SER A 1 273 ? -41.910 -4.588 101.864 1.00 48.19 273 SER A C 1
ATOM 2156 O O . SER A 1 273 ? -42.240 -4.092 102.938 1.00 48.19 273 SER A O 1
ATOM 2158 N N . SER A 1 274 ? -42.788 -5.238 101.091 1.00 49.00 274 SER A N 1
ATOM 2159 C CA . SER A 1 274 ? -44.186 -5.496 101.479 1.00 49.00 274 SER A CA 1
ATOM 2160 C C . SER A 1 274 ? -44.353 -6.772 102.317 1.00 49.00 274 SER A C 1
ATOM 2162 O O . SER A 1 274 ? -45.342 -6.911 103.031 1.00 49.00 274 SER A O 1
ATOM 2164 N N . ALA A 1 275 ? -43.378 -7.688 102.287 1.00 48.12 275 ALA A N 1
ATOM 2165 C CA . ALA A 1 275 ? -43.398 -8.928 103.070 1.00 48.12 275 ALA A CA 1
ATOM 2166 C C . ALA A 1 275 ? -42.840 -8.785 104.504 1.00 48.12 275 ALA A C 1
ATOM 2168 O O . ALA A 1 275 ? -43.003 -9.694 105.314 1.00 48.12 275 ALA A O 1
ATOM 2169 N N . SER A 1 276 ? -42.209 -7.657 104.858 1.00 49.25 276 SER A N 1
ATOM 2170 C CA . SER A 1 276 ? -41.613 -7.441 106.190 1.00 49.25 276 SER A CA 1
ATOM 2171 C C . SER A 1 276 ? -42.540 -6.771 107.216 1.00 49.25 276 SER A C 1
ATOM 2173 O O . SER A 1 276 ? -42.092 -6.485 108.322 1.00 49.25 276 SER A O 1
ATOM 2175 N N . HIS A 1 277 ? -43.819 -6.537 106.892 1.00 48.31 277 HIS A N 1
ATOM 2176 C CA . HIS A 1 277 ? -44.801 -5.960 107.827 1.00 48.31 277 HIS A CA 1
ATOM 2177 C C . HIS A 1 277 ? -45.909 -6.922 108.297 1.00 48.31 277 HIS A C 1
ATOM 2179 O O . HIS A 1 277 ? -46.796 -6.497 109.029 1.00 48.31 277 HIS A O 1
ATOM 2185 N N . ALA A 1 278 ? -45.853 -8.214 107.953 1.00 49.81 278 ALA A N 1
ATOM 2186 C CA . ALA A 1 278 ? -46.914 -9.180 108.279 1.00 49.81 278 ALA A CA 1
ATOM 2187 C C . ALA A 1 278 ? -46.528 -10.270 109.304 1.00 49.81 278 ALA A C 1
ATOM 2189 O O . ALA A 1 278 ? -47.183 -11.305 109.353 1.00 49.81 278 ALA A O 1
ATOM 2190 N N . SER A 1 279 ? -45.493 -10.076 110.131 1.00 45.41 279 SER A N 1
ATOM 2191 C CA . SER A 1 279 ? -45.128 -11.064 111.164 1.00 45.41 279 SER A CA 1
ATOM 2192 C C . SER A 1 279 ? -44.666 -10.411 112.470 1.00 45.41 279 SER A C 1
ATOM 2194 O O . SER A 1 279 ? -43.544 -10.624 112.918 1.00 45.41 279 SER A O 1
ATOM 2196 N N . SER A 1 280 ? -45.554 -9.619 113.071 1.00 49.31 280 SER A N 1
ATOM 2197 C CA . SER A 1 280 ? -45.509 -9.257 114.492 1.00 49.31 280 SER A CA 1
ATOM 2198 C C . SER A 1 280 ? -46.918 -9.392 115.070 1.00 49.31 280 SER A C 1
ATOM 2200 O O . SER A 1 280 ? -47.671 -8.421 115.062 1.00 49.31 280 SER A O 1
ATOM 2202 N N . ALA A 1 281 ? -47.275 -10.601 115.504 1.00 38.44 281 ALA A N 1
ATOM 2203 C CA . ALA A 1 281 ? -48.307 -10.916 116.498 1.00 38.44 281 ALA A CA 1
ATOM 2204 C C . ALA A 1 281 ? -48.197 -12.401 116.863 1.00 38.44 281 ALA A C 1
ATOM 2206 O O . ALA A 1 281 ? -48.074 -13.214 115.918 1.00 38.44 281 ALA A O 1
#